Protein AF-A0A533Z249-F1 (afdb_monomer_lite)

pLDDT: mean 91.23, std 8.5, range [39.75, 98.25]

Structure (mmCIF, N/CA/C/O backbone):
data_AF-A0A533Z249-F1
#
_entry.id   AF-A0A533Z249-F1
#
loop_
_atom_site.group_PDB
_atom_site.id
_atom_site.type_symbol
_atom_site.label_atom_id
_atom_site.label_alt_id
_atom_site.label_comp_id
_atom_site.label_asym_id
_atom_site.label_entity_id
_atom_site.label_seq_id
_atom_site.pdbx_PDB_ins_code
_atom_site.Cartn_x
_atom_site.Cartn_y
_atom_site.Cartn_z
_atom_site.occupancy
_atom_site.B_iso_or_equiv
_atom_site.auth_seq_id
_atom_site.auth_comp_id
_atom_site.auth_asym_id
_atom_site.auth_atom_id
_atom_site.pdbx_PDB_model_num
ATOM 1 N N . MET A 1 1 ? 9.538 -25.095 -3.209 1.00 39.75 1 MET A N 1
ATOM 2 C CA . MET A 1 1 ? 8.275 -24.816 -3.934 1.00 39.75 1 MET A CA 1
ATOM 3 C C . MET A 1 1 ? 8.206 -23.330 -4.262 1.00 39.75 1 MET A C 1
ATOM 5 O O . MET A 1 1 ? 8.591 -22.525 -3.423 1.00 39.75 1 MET A O 1
ATOM 9 N N . ALA A 1 2 ? 7.796 -22.950 -5.475 1.00 46.34 2 ALA A N 1
ATOM 10 C CA . ALA A 1 2 ? 7.654 -21.537 -5.830 1.00 46.34 2 ALA A CA 1
ATOM 11 C C . ALA A 1 2 ? 6.498 -20.900 -5.036 1.00 46.34 2 ALA A C 1
ATOM 13 O O . ALA A 1 2 ? 5.460 -21.530 -4.856 1.00 46.34 2 ALA A O 1
ATOM 14 N N . SER A 1 3 ? 6.672 -19.659 -4.567 1.00 63.81 3 SER A N 1
ATOM 15 C CA . SER A 1 3 ? 5.615 -18.918 -3.861 1.00 63.81 3 SER A CA 1
ATOM 16 C C . SER A 1 3 ? 4.347 -18.813 -4.729 1.00 63.81 3 SER A C 1
ATOM 18 O O . SER A 1 3 ? 4.478 -18.632 -5.945 1.00 63.81 3 SER A O 1
ATOM 20 N N . PRO A 1 4 ? 3.130 -18.831 -4.146 1.00 61.31 4 PRO A N 1
ATOM 21 C CA . PRO A 1 4 ? 1.879 -18.618 -4.883 1.00 61.31 4 PRO A CA 1
ATOM 22 C C . PRO A 1 4 ? 1.915 -17.377 -5.788 1.00 61.31 4 PRO A C 1
ATOM 24 O O . PRO A 1 4 ? 1.461 -17.415 -6.928 1.00 61.31 4 PRO A O 1
ATOM 27 N N . ARG A 1 5 ? 2.577 -16.300 -5.341 1.00 67.88 5 ARG A N 1
ATOM 28 C CA . ARG A 1 5 ? 2.798 -15.085 -6.145 1.00 67.88 5 ARG A CA 1
ATOM 29 C C . ARG A 1 5 ? 3.613 -15.346 -7.411 1.00 67.88 5 ARG A C 1
ATOM 31 O O . ARG A 1 5 ? 3.289 -14.826 -8.474 1.00 67.88 5 ARG A O 1
ATOM 38 N N . THR A 1 6 ? 4.671 -16.146 -7.314 1.00 76.69 6 THR A N 1
ATOM 39 C CA . THR A 1 6 ? 5.513 -16.521 -8.459 1.00 76.69 6 THR A CA 1
ATOM 40 C C . THR A 1 6 ? 4.706 -17.307 -9.487 1.00 76.69 6 THR A C 1
ATOM 42 O O . THR A 1 6 ? 4.845 -17.071 -10.687 1.00 76.69 6 THR A O 1
ATOM 45 N N . HIS A 1 7 ? 3.828 -18.196 -9.019 1.00 78.75 7 HIS A N 1
ATOM 46 C CA . HIS A 1 7 ? 2.931 -18.958 -9.879 1.00 78.75 7 HIS A CA 1
ATOM 47 C C . HIS A 1 7 ? 1.940 -18.047 -10.620 1.00 78.75 7 HIS A C 1
ATOM 49 O O . HIS A 1 7 ? 1.832 -18.134 -11.841 1.00 78.75 7 HIS A O 1
ATOM 55 N N . GLU A 1 8 ? 1.309 -17.095 -9.925 1.00 80.56 8 GLU A N 1
ATOM 56 C CA . GLU A 1 8 ? 0.422 -16.106 -10.556 1.00 80.56 8 GLU A CA 1
ATOM 57 C C . GLU A 1 8 ? 1.133 -15.264 -11.624 1.00 80.56 8 GLU A C 1
ATOM 59 O O . GLU A 1 8 ? 0.588 -15.022 -12.702 1.00 80.56 8 GLU A O 1
ATOM 64 N N . HIS A 1 9 ? 2.352 -14.795 -11.341 1.00 85.81 9 HIS A N 1
ATOM 65 C CA . HIS A 1 9 ? 3.122 -13.998 -12.297 1.00 85.81 9 HIS A CA 1
ATOM 66 C C . HIS A 1 9 ? 3.524 -14.812 -13.530 1.00 85.81 9 HIS A C 1
ATOM 68 O O . HIS A 1 9 ? 3.470 -14.296 -14.648 1.00 85.81 9 HIS A O 1
ATOM 74 N N . ARG A 1 10 ? 3.874 -16.090 -13.340 1.00 89.19 10 ARG A N 1
ATOM 75 C CA . ARG A 1 10 ? 4.165 -17.018 -14.435 1.00 89.19 10 ARG A CA 1
ATOM 76 C C . ARG A 1 10 ? 2.933 -17.261 -15.297 1.00 89.19 10 ARG A C 1
ATOM 78 O O . ARG A 1 10 ? 3.017 -17.080 -16.505 1.00 89.19 10 ARG A O 1
ATOM 85 N N . GLN A 1 11 ? 1.790 -17.569 -14.688 1.00 86.62 11 GLN A N 1
ATOM 86 C CA . GLN A 1 11 ? 0.536 -17.731 -15.420 1.00 86.62 11 GLN A CA 1
ATOM 87 C C . GLN A 1 11 ? 0.170 -16.464 -16.195 1.00 86.62 11 GLN A C 1
ATOM 89 O O . GLN A 1 11 ? -0.159 -16.550 -17.372 1.00 86.62 11 GLN A O 1
ATOM 94 N N . ALA A 1 12 ? 0.256 -15.284 -15.579 1.00 86.81 12 ALA A N 1
ATOM 95 C CA . ALA A 1 12 ? -0.060 -14.029 -16.258 1.00 86.81 12 ALA A CA 1
ATOM 96 C C . ALA A 1 12 ? 0.873 -13.739 -17.448 1.00 86.81 12 ALA A C 1
ATOM 98 O O . ALA A 1 12 ? 0.425 -13.156 -18.433 1.00 86.81 12 ALA A O 1
ATOM 99 N N . ALA A 1 13 ? 2.147 -14.145 -17.376 1.00 91.31 13 ALA A N 1
ATOM 100 C CA . ALA A 1 13 ? 3.059 -14.082 -18.516 1.00 91.31 13 ALA A CA 1
ATOM 101 C C . ALA A 1 13 ? 2.603 -15.033 -19.634 1.00 91.31 13 ALA A C 1
ATOM 103 O O . ALA A 1 13 ? 2.394 -14.576 -20.754 1.00 91.31 13 ALA A O 1
ATOM 104 N N . THR A 1 14 ? 2.333 -16.303 -19.314 1.00 91.00 14 THR A N 1
ATOM 105 C CA . THR A 1 14 ? 1.864 -17.303 -20.288 1.00 91.00 14 THR A CA 1
ATOM 106 C C . THR A 1 14 ? 0.571 -16.877 -20.990 1.00 91.00 14 THR A C 1
ATOM 108 O O . THR A 1 14 ? 0.504 -16.924 -22.212 1.00 91.00 14 THR A O 1
ATOM 111 N N . HIS A 1 15 ? -0.430 -16.382 -20.252 1.00 88.81 15 HIS A N 1
ATOM 112 C CA . HIS A 1 15 ? -1.693 -15.895 -20.835 1.00 88.81 15 HIS A CA 1
ATOM 113 C C . HIS A 1 15 ? -1.507 -14.674 -21.745 1.00 88.81 15 HIS A C 1
ATOM 115 O O . HIS A 1 15 ? -2.338 -14.415 -22.610 1.00 88.81 15 HIS A O 1
ATOM 121 N N . ALA A 1 16 ? -0.431 -13.911 -21.547 1.00 90.00 16 ALA A N 1
ATOM 122 C CA . ALA A 1 16 ? -0.075 -12.790 -22.405 1.00 90.00 16 ALA A CA 1
ATOM 123 C C . ALA A 1 16 ? 0.770 -13.213 -23.624 1.00 90.00 16 ALA A C 1
ATOM 125 O O . ALA A 1 16 ? 1.183 -12.333 -24.377 1.00 90.00 16 ALA A O 1
ATOM 126 N N . GLY A 1 17 ? 1.062 -14.511 -23.790 1.00 92.69 17 GLY A N 1
ATOM 127 C CA . GLY A 1 17 ? 1.990 -15.025 -24.801 1.00 92.69 17 GLY A CA 1
ATOM 128 C C . GLY A 1 17 ? 3.458 -14.699 -24.507 1.00 92.69 17 GLY A C 1
ATOM 129 O O . GLY A 1 17 ? 4.274 -14.673 -25.418 1.00 92.69 17 GLY A O 1
ATOM 130 N N . LEU A 1 18 ? 3.796 -14.403 -23.248 1.00 95.75 18 LEU A N 1
ATOM 131 C CA . LEU A 1 18 ? 5.110 -13.910 -22.834 1.00 95.75 18 LEU A CA 1
ATOM 132 C C . LEU A 1 18 ? 5.869 -14.935 -21.992 1.00 95.75 18 LEU A C 1
ATOM 134 O O . LEU A 1 18 ? 5.293 -15.758 -21.276 1.00 95.75 18 LEU A O 1
ATOM 138 N N . ARG A 1 19 ? 7.195 -14.814 -21.997 1.00 94.50 19 ARG A N 1
ATOM 139 C CA . ARG A 1 19 ? 8.095 -15.642 -21.197 1.00 94.50 19 ARG A CA 1
ATOM 140 C C . ARG A 1 19 ? 8.234 -15.093 -19.781 1.00 94.50 19 ARG A C 1
ATOM 142 O O . ARG A 1 19 ? 8.483 -13.903 -19.539 1.00 94.50 19 ARG A O 1
ATOM 149 N N . TYR A 1 20 ? 8.099 -15.988 -18.807 1.00 93.50 20 TYR A N 1
ATOM 150 C CA . TYR A 1 20 ? 8.424 -15.669 -17.425 1.00 93.50 20 TYR A CA 1
ATOM 151 C C . TYR A 1 20 ? 9.950 -15.589 -17.259 1.00 93.50 20 TYR A C 1
ATOM 153 O O . TYR A 1 20 ? 10.642 -16.580 -17.459 1.00 93.50 20 TYR A O 1
ATOM 161 N N . VAL A 1 21 ? 10.468 -14.416 -16.894 1.00 94.25 21 VAL A N 1
ATOM 162 C CA . VAL A 1 21 ? 11.902 -14.108 -16.781 1.00 94.25 21 VAL A CA 1
ATOM 163 C C . VAL A 1 21 ? 12.207 -13.440 -15.441 1.00 94.25 21 VAL A C 1
ATOM 165 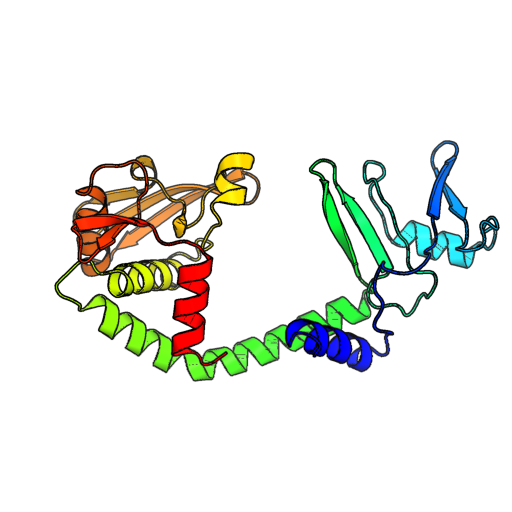O O . VAL A 1 21 ? 11.345 -12.793 -14.850 1.00 94.25 21 VAL A O 1
ATOM 168 N N . THR A 1 22 ? 13.441 -13.560 -14.967 1.00 92.75 22 THR A N 1
ATOM 169 C CA . THR A 1 22 ? 13.951 -12.836 -13.796 1.00 92.75 22 THR A CA 1
ATOM 170 C C . THR A 1 22 ? 15.252 -12.138 -14.166 1.00 92.75 22 THR A C 1
ATOM 172 O O . THR A 1 22 ? 15.885 -12.488 -15.154 1.00 92.75 22 THR A O 1
ATOM 175 N N . ASP A 1 23 ? 15.689 -11.170 -13.369 1.00 90.75 23 ASP A N 1
ATOM 176 C CA . ASP A 1 23 ? 16.985 -10.513 -13.555 1.00 90.75 23 ASP A CA 1
ATOM 177 C C . ASP A 1 23 ? 18.156 -11.282 -12.920 1.00 90.75 23 ASP A C 1
ATOM 179 O O . ASP A 1 23 ? 19.212 -10.715 -12.662 1.00 90.75 23 ASP A O 1
ATOM 183 N N . GLY A 1 24 ? 17.973 -12.585 -12.671 1.00 90.88 24 GLY A N 1
ATOM 184 C CA . GLY A 1 24 ? 19.001 -13.470 -12.114 1.00 90.88 24 GLY A CA 1
ATOM 185 C C . GLY A 1 24 ? 20.011 -13.993 -13.140 1.00 90.88 24 GLY A C 1
ATOM 186 O O . GLY A 1 24 ? 20.949 -14.684 -12.762 1.00 90.88 24 GLY A O 1
ATOM 187 N N . PHE A 1 25 ? 19.827 -13.688 -14.426 1.00 90.50 25 PHE A N 1
ATOM 188 C CA . PHE A 1 25 ? 20.742 -14.065 -15.504 1.00 90.50 25 PHE A CA 1
ATOM 189 C C . PHE A 1 25 ? 21.293 -12.833 -16.227 1.00 90.50 25 PHE A C 1
ATOM 191 O O . PHE A 1 25 ? 20.752 -11.730 -16.118 1.00 90.50 25 PHE A O 1
ATOM 198 N N . ALA A 1 26 ? 22.370 -13.017 -16.992 1.00 94.38 26 ALA A N 1
ATOM 199 C CA . ALA A 1 26 ? 23.035 -11.929 -17.700 1.00 94.38 26 ALA A CA 1
ATOM 200 C C . ALA A 1 26 ? 22.086 -11.224 -18.692 1.00 94.38 26 ALA A C 1
ATOM 202 O O . ALA A 1 26 ? 21.555 -11.835 -19.618 1.00 94.38 26 ALA A O 1
ATOM 203 N N . GLY A 1 27 ? 21.875 -9.922 -18.485 1.00 95.50 27 GLY A N 1
ATOM 204 C CA . GLY A 1 27 ? 21.013 -9.083 -19.318 1.00 95.50 27 GLY A CA 1
ATOM 205 C C . GLY A 1 27 ? 21.780 -8.150 -20.250 1.00 95.50 27 GLY A C 1
ATOM 206 O O . GLY A 1 27 ? 23.009 -8.063 -20.224 1.00 95.50 27 GLY A O 1
ATOM 207 N N . ILE A 1 28 ? 21.028 -7.402 -21.053 1.00 97.88 28 ILE A N 1
ATOM 208 C CA . ILE A 1 28 ? 21.550 -6.272 -21.818 1.00 97.88 28 ILE A CA 1
ATOM 209 C C . ILE A 1 28 ? 21.909 -5.146 -20.844 1.00 97.88 28 ILE A C 1
ATOM 211 O O . ILE A 1 28 ? 21.103 -4.742 -20.002 1.00 97.88 28 ILE A O 1
ATOM 215 N N . ARG A 1 29 ? 23.118 -4.603 -20.999 1.00 96.25 29 ARG A N 1
ATOM 216 C CA . ARG A 1 29 ? 23.619 -3.450 -20.240 1.00 96.25 29 ARG A CA 1
ATOM 217 C C . ARG A 1 29 ? 23.565 -2.191 -21.094 1.00 96.25 29 ARG A C 1
ATOM 219 O O . ARG A 1 29 ? 23.660 -2.259 -22.319 1.00 96.25 29 ARG A O 1
ATOM 226 N N . ARG A 1 30 ? 23.459 -1.025 -20.454 1.00 95.62 30 ARG A N 1
ATOM 227 C CA . ARG A 1 30 ? 23.533 0.285 -21.123 1.00 95.62 30 ARG A CA 1
ATOM 228 C C . ARG A 1 30 ? 24.703 1.108 -20.592 1.00 95.62 30 ARG A C 1
ATOM 230 O O . ARG A 1 30 ? 25.013 1.040 -19.408 1.00 95.62 30 ARG A O 1
ATOM 237 N N . ARG A 1 31 ? 25.304 1.932 -21.449 1.00 94.69 31 ARG A N 1
ATOM 238 C CA . ARG A 1 31 ? 26.325 2.927 -21.085 1.00 94.69 31 ARG A CA 1
ATOM 239 C C . ARG A 1 31 ? 25.991 4.269 -21.728 1.00 94.69 31 ARG A C 1
ATOM 241 O O . ARG A 1 31 ? 25.517 4.300 -22.866 1.00 94.69 31 ARG A O 1
ATOM 248 N N . ARG A 1 32 ? 26.220 5.370 -21.006 1.00 92.69 32 ARG A N 1
ATOM 249 C CA . ARG A 1 32 ? 26.070 6.724 -21.560 1.00 92.69 32 ARG A CA 1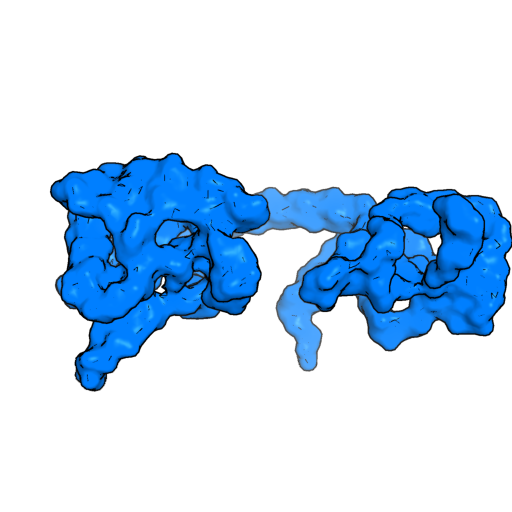
ATOM 250 C C . ARG A 1 32 ? 27.026 6.921 -22.739 1.00 92.69 32 ARG A C 1
ATOM 252 O O . ARG A 1 32 ? 28.161 6.450 -22.706 1.00 92.69 32 ARG A O 1
ATOM 259 N N . SER A 1 33 ? 26.554 7.604 -23.778 1.00 91.75 33 SER A N 1
ATOM 260 C CA . SER A 1 33 ? 27.368 8.029 -24.918 1.00 91.75 33 SER A CA 1
ATOM 261 C C . SER A 1 33 ? 26.755 9.298 -25.507 1.00 91.75 33 SER A C 1
ATOM 263 O O . SER A 1 33 ? 25.657 9.251 -26.066 1.00 91.75 33 SER A O 1
ATOM 265 N N . GLY A 1 34 ? 27.431 10.434 -25.311 1.00 89.50 34 GLY A N 1
ATOM 266 C CA . GLY A 1 34 ? 26.880 11.754 -25.623 1.00 89.50 34 GLY A CA 1
ATOM 267 C C . GLY A 1 34 ? 25.525 11.975 -24.942 1.00 89.50 34 GLY A C 1
ATOM 268 O O . GLY A 1 34 ? 25.347 11.680 -23.759 1.00 89.50 34 GLY A O 1
ATOM 269 N N . THR A 1 35 ? 24.539 12.427 -25.714 1.00 84.25 35 THR A N 1
ATOM 270 C CA . THR A 1 35 ? 23.162 12.651 -25.244 1.00 84.25 35 THR A CA 1
ATOM 271 C C . THR A 1 35 ? 22.353 11.359 -25.065 1.00 84.25 35 THR A C 1
ATOM 273 O O . THR A 1 35 ? 21.318 11.370 -24.395 1.00 84.25 35 THR A O 1
ATOM 276 N N . GLY A 1 36 ? 22.827 10.227 -25.598 1.00 90.62 36 GLY A N 1
ATOM 277 C CA . GLY A 1 36 ? 22.086 8.968 -25.666 1.00 90.62 36 GLY A CA 1
ATOM 278 C C . GLY A 1 36 ? 22.707 7.802 -24.892 1.00 90.62 36 GLY A C 1
ATOM 279 O O . GLY A 1 36 ? 23.485 7.965 -23.944 1.00 90.62 36 GLY A O 1
ATOM 280 N N . TRP A 1 37 ? 22.324 6.596 -25.321 1.00 94.88 37 TRP A N 1
ATOM 281 C CA . TRP A 1 37 ? 22.762 5.321 -24.758 1.00 94.88 37 TRP A CA 1
ATOM 282 C C . TRP A 1 37 ? 23.325 4.403 -25.842 1.00 94.88 37 TRP A C 1
ATOM 284 O O . TRP A 1 37 ? 22.800 4.312 -26.957 1.00 94.88 37 TRP A O 1
ATOM 294 N N . ILE A 1 38 ? 24.379 3.679 -25.480 1.00 96.44 38 ILE A N 1
ATOM 295 C CA . ILE A 1 38 ? 24.833 2.488 -26.196 1.00 96.44 38 ILE A CA 1
ATOM 296 C C . ILE A 1 38 ? 24.528 1.255 -25.355 1.00 96.44 38 ILE A C 1
ATOM 298 O O . ILE A 1 38 ? 24.530 1.317 -24.123 1.00 96.44 38 ILE A O 1
ATOM 302 N N . TYR A 1 39 ? 24.266 0.142 -26.030 1.00 97.75 39 TYR A N 1
ATOM 303 C CA . TYR A 1 39 ? 23.822 -1.094 -25.403 1.00 97.75 39 TYR A CA 1
ATOM 304 C C . TYR A 1 39 ? 24.789 -2.232 -25.703 1.00 97.75 39 TYR A C 1
ATOM 306 O O . TYR A 1 39 ? 25.370 -2.295 -26.789 1.00 97.75 39 TYR A O 1
ATOM 314 N N . PHE A 1 40 ? 24.940 -3.125 -24.733 1.00 97.81 40 PHE A N 1
ATOM 315 C CA . PHE A 1 40 ? 25.810 -4.289 -24.805 1.00 97.81 40 PHE A CA 1
ATOM 316 C C . PHE A 1 40 ? 25.004 -5.540 -24.485 1.00 97.81 40 PHE A C 1
ATOM 318 O O . PHE A 1 40 ? 24.290 -5.573 -23.481 1.00 97.81 40 PHE A O 1
ATOM 325 N N . ALA A 1 41 ? 25.120 -6.548 -25.340 1.00 96.75 41 ALA A N 1
ATOM 326 C CA . ALA A 1 41 ? 24.529 -7.860 -25.138 1.00 96.75 41 ALA A CA 1
ATOM 327 C C . ALA A 1 41 ? 25.165 -8.573 -23.923 1.00 96.75 41 ALA A C 1
ATOM 329 O O . ALA A 1 41 ? 26.225 -8.149 -23.446 1.00 96.75 41 ALA A O 1
ATOM 330 N N . PRO A 1 42 ? 24.551 -9.661 -23.417 1.00 95.44 42 PRO A N 1
ATOM 331 C CA . PRO A 1 42 ? 25.092 -10.423 -22.288 1.00 95.44 42 PRO A CA 1
ATOM 332 C C . PRO A 1 42 ? 26.546 -10.878 -22.482 1.00 95.44 42 PRO A C 1
ATOM 334 O O . PRO A 1 42 ? 27.332 -10.838 -21.541 1.00 95.44 42 PRO A O 1
ATOM 337 N N . ASN A 1 43 ? 26.929 -11.211 -23.719 1.00 95.06 43 ASN A N 1
ATOM 338 C CA . ASN A 1 43 ? 28.293 -11.592 -24.104 1.00 95.06 43 ASN A CA 1
ATOM 339 C C . ASN A 1 43 ? 29.274 -10.404 -24.239 1.00 95.06 43 ASN A C 1
ATOM 341 O O . ASN A 1 43 ? 30.418 -10.596 -24.630 1.00 95.06 43 ASN A O 1
ATOM 345 N N . GLY A 1 44 ? 28.838 -9.170 -23.966 1.00 94.94 44 GLY A N 1
ATOM 346 C CA . GLY A 1 44 ? 29.657 -7.962 -24.084 1.00 94.94 44 GLY A CA 1
ATOM 347 C C . GLY A 1 44 ? 29.697 -7.337 -25.482 1.00 94.94 44 GLY A C 1
ATOM 348 O O . GLY A 1 44 ? 30.233 -6.239 -25.630 1.00 94.94 44 GLY A O 1
ATOM 349 N N . ALA A 1 45 ? 29.092 -7.959 -26.499 1.00 96.75 45 ALA A N 1
ATOM 350 C CA . ALA A 1 45 ? 29.055 -7.399 -27.846 1.00 96.75 45 ALA A CA 1
ATOM 351 C C . ALA A 1 45 ? 28.187 -6.131 -27.902 1.00 96.75 45 ALA A C 1
ATOM 353 O O . ALA A 1 45 ? 27.091 -6.070 -27.337 1.00 96.75 45 ALA A O 1
ATOM 354 N N . ARG A 1 46 ? 28.659 -5.101 -28.613 1.00 97.44 46 ARG A N 1
ATOM 355 C CA . ARG A 1 46 ? 27.894 -3.862 -28.810 1.00 97.44 46 ARG A CA 1
ATOM 356 C C . ARG A 1 46 ? 26.701 -4.120 -29.731 1.00 97.44 46 ARG A C 1
ATOM 358 O O . ARG A 1 46 ? 26.877 -4.520 -30.877 1.00 97.44 46 ARG A O 1
ATOM 365 N N . ILE A 1 47 ? 25.503 -3.780 -29.265 1.00 96.88 47 ILE A N 1
ATOM 366 C CA . ILE A 1 47 ? 24.272 -3.863 -30.056 1.00 96.88 47 ILE A CA 1
ATOM 367 C C . ILE A 1 47 ? 24.213 -2.649 -30.991 1.00 96.88 47 ILE A C 1
ATOM 369 O O . ILE A 1 47 ? 24.055 -1.509 -30.540 1.00 96.88 47 ILE A O 1
ATOM 373 N N . LYS A 1 48 ? 24.381 -2.893 -32.294 1.00 95.44 48 LYS A N 1
ATOM 374 C CA . LYS A 1 48 ? 24.318 -1.867 -33.351 1.00 95.44 48 LYS A CA 1
ATOM 375 C C . LYS A 1 48 ? 22.987 -1.861 -34.104 1.00 95.44 48 LYS A C 1
ATOM 377 O O . LYS A 1 48 ? 22.625 -0.809 -34.624 1.00 95.44 48 LYS A O 1
ATOM 382 N N . ASP A 1 49 ? 22.289 -2.995 -34.105 1.00 95.88 49 ASP A N 1
ATOM 383 C CA . ASP A 1 49 ? 20.996 -3.178 -34.761 1.00 95.88 49 ASP A CA 1
ATOM 384 C C . ASP A 1 49 ? 19.994 -2.072 -34.383 1.00 95.88 49 ASP A C 1
ATOM 386 O O . ASP A 1 49 ? 19.816 -1.745 -33.202 1.00 95.88 49 ASP A O 1
ATOM 390 N N . GLN A 1 50 ? 19.380 -1.462 -35.395 1.00 95.44 50 GLN A N 1
ATOM 391 C CA . GLN A 1 50 ? 18.559 -0.267 -35.214 1.00 95.44 50 GLN A CA 1
ATOM 392 C C . GLN A 1 50 ? 17.235 -0.589 -34.519 1.00 95.44 50 GLN A C 1
ATOM 394 O O . GLN A 1 50 ? 16.840 0.144 -33.605 1.00 95.44 50 GLN A O 1
ATOM 399 N N . ASP A 1 51 ? 16.595 -1.703 -34.871 1.00 95.00 51 ASP A N 1
ATOM 400 C CA . ASP A 1 51 ? 15.300 -2.093 -34.312 1.00 95.00 51 ASP A CA 1
ATOM 401 C C . ASP A 1 51 ? 15.416 -2.488 -32.842 1.00 95.00 51 ASP A C 1
ATOM 403 O O . ASP A 1 51 ? 14.653 -2.011 -31.990 1.00 95.00 51 ASP A O 1
ATOM 407 N N . THR A 1 52 ? 16.453 -3.254 -32.501 1.00 94.81 52 THR A N 1
ATOM 408 C CA . THR A 1 52 ? 16.773 -3.580 -31.112 1.00 94.81 52 THR A CA 1
ATOM 409 C C . THR A 1 52 ? 17.019 -2.305 -30.311 1.00 94.81 52 THR A C 1
ATOM 411 O O . THR A 1 52 ? 16.449 -2.132 -29.232 1.00 94.81 52 THR A O 1
ATOM 414 N N . ARG A 1 53 ? 17.804 -1.351 -30.828 1.00 95.75 53 ARG A N 1
ATOM 415 C CA . ARG A 1 53 ? 18.046 -0.074 -30.133 1.00 95.75 53 ARG A CA 1
ATOM 416 C C . ARG A 1 53 ? 16.770 0.751 -29.969 1.00 95.75 53 ARG A C 1
ATOM 418 O O . ARG A 1 53 ? 16.560 1.320 -28.897 1.00 95.75 53 ARG A O 1
ATOM 425 N N . LYS A 1 54 ? 15.899 0.792 -30.980 1.00 95.38 54 LYS A N 1
ATOM 426 C CA . LYS A 1 54 ? 14.598 1.476 -30.916 1.00 95.38 54 LYS A CA 1
ATOM 427 C C . LYS A 1 54 ? 13.719 0.888 -29.810 1.00 95.38 54 LYS A C 1
ATOM 429 O O . LYS A 1 54 ? 13.181 1.646 -29.000 1.00 95.38 54 LYS A O 1
ATOM 434 N N . ARG A 1 55 ? 13.647 -0.445 -29.701 1.00 95.31 55 ARG A N 1
ATOM 435 C CA . ARG A 1 55 ? 12.954 -1.142 -28.603 1.00 95.31 55 ARG A CA 1
ATOM 436 C C . ARG A 1 55 ? 13.528 -0.763 -27.237 1.00 95.31 55 ARG A C 1
ATOM 438 O O . ARG A 1 55 ? 12.772 -0.377 -26.347 1.00 95.31 55 ARG A O 1
ATOM 445 N N . LEU A 1 56 ? 14.850 -0.840 -27.074 1.00 96.44 56 LEU A N 1
ATOM 446 C CA . LEU A 1 56 ? 15.527 -0.552 -25.802 1.00 96.44 56 LEU A CA 1
ATOM 447 C C . LEU A 1 56 ? 15.327 0.906 -25.358 1.00 96.44 56 LEU A C 1
ATOM 449 O O . LEU A 1 56 ? 15.094 1.164 -24.177 1.00 96.44 56 LEU A O 1
ATOM 453 N N . ASN A 1 57 ? 15.351 1.854 -26.299 1.00 94.94 57 ASN A N 1
ATOM 454 C CA . ASN A 1 57 ? 15.060 3.263 -26.031 1.00 94.94 57 ASN A CA 1
ATOM 455 C C . ASN A 1 57 ? 13.594 3.480 -25.611 1.00 94.94 57 ASN A C 1
ATOM 457 O O . ASN A 1 57 ? 13.328 4.243 -24.681 1.00 94.94 57 ASN A O 1
ATOM 461 N N . LYS A 1 58 ? 12.642 2.765 -26.232 1.00 95.44 58 LYS A N 1
ATOM 462 C CA . LYS A 1 58 ? 11.202 2.845 -25.917 1.00 95.44 58 LYS A CA 1
ATOM 463 C C . LYS A 1 58 ? 10.868 2.421 -24.480 1.00 95.44 58 LYS A C 1
ATOM 465 O O . LYS A 1 58 ? 9.829 2.814 -23.957 1.00 95.44 58 LYS A O 1
ATOM 470 N N . LEU A 1 59 ? 11.753 1.680 -23.805 1.00 95.06 59 LEU A N 1
ATOM 471 C CA . LEU A 1 59 ? 11.589 1.335 -22.386 1.00 95.06 59 LEU A CA 1
ATOM 472 C C . LEU A 1 59 ? 11.639 2.555 -21.451 1.00 95.06 59 LEU A C 1
ATOM 474 O O . LEU A 1 59 ? 11.222 2.441 -20.292 1.00 95.06 59 LEU A O 1
ATOM 478 N N . ALA A 1 60 ? 12.158 3.697 -21.929 1.00 94.25 60 ALA A N 1
ATOM 479 C CA . ALA A 1 60 ? 12.220 4.962 -21.198 1.00 94.25 60 ALA A CA 1
ATOM 480 C C . ALA A 1 60 ? 12.724 4.769 -19.754 1.00 94.25 60 ALA A C 1
ATOM 482 O O . ALA A 1 60 ? 12.074 5.147 -18.771 1.00 94.25 60 ALA A O 1
ATOM 483 N N . ILE A 1 61 ? 13.861 4.078 -19.619 1.00 94.88 61 ILE A N 1
ATOM 484 C CA . ILE A 1 61 ? 14.513 3.837 -18.328 1.00 94.88 61 ILE A CA 1
ATOM 485 C C . ILE A 1 61 ? 15.187 5.152 -17.905 1.00 94.88 61 ILE A C 1
ATOM 487 O O . ILE A 1 61 ? 16.105 5.594 -18.606 1.00 94.88 61 ILE A O 1
ATOM 491 N N . PRO A 1 62 ? 14.780 5.784 -16.787 1.00 94.50 62 PRO A N 1
ATOM 492 C CA . PRO A 1 62 ? 15.321 7.068 -16.362 1.00 94.50 62 PRO A CA 1
ATOM 493 C C . PRO A 1 62 ? 16.848 7.060 -16.260 1.00 94.50 62 PRO A C 1
ATOM 495 O O . PRO A 1 62 ? 17.433 6.059 -15.840 1.00 94.50 62 PRO A O 1
ATOM 498 N N . PRO A 1 63 ? 17.521 8.155 -16.642 1.00 92.19 63 PRO A N 1
ATOM 499 C CA . PRO A 1 63 ? 18.975 8.185 -16.734 1.00 92.19 63 PRO A CA 1
ATOM 500 C C . PRO A 1 63 ? 19.687 8.092 -15.382 1.00 92.19 63 PRO A C 1
ATOM 502 O O . PRO A 1 63 ? 20.798 7.581 -15.340 1.00 92.19 63 PRO A O 1
ATOM 505 N N . ALA A 1 64 ? 19.041 8.536 -14.301 1.00 92.19 64 ALA A N 1
ATOM 506 C CA . ALA A 1 64 ? 19.580 8.483 -12.942 1.00 92.19 64 ALA A CA 1
ATOM 507 C C . ALA A 1 64 ? 19.485 7.090 -12.288 1.00 92.19 64 ALA A C 1
ATOM 509 O O . ALA A 1 64 ? 19.963 6.908 -11.175 1.00 92.19 64 ALA A O 1
ATOM 510 N N . TRP A 1 65 ? 18.831 6.117 -12.934 1.00 95.44 65 TRP A N 1
ATOM 511 C CA . TRP A 1 65 ? 18.705 4.770 -12.378 1.00 95.44 65 TRP A CA 1
ATOM 512 C C . TRP A 1 65 ? 19.988 3.957 -12.566 1.00 95.44 65 TRP A C 1
ATOM 514 O O . TRP A 1 65 ? 20.552 3.928 -13.669 1.00 95.44 65 TRP A O 1
ATOM 524 N N . THR A 1 66 ? 20.389 3.266 -11.501 1.00 95.06 66 THR A N 1
ATOM 525 C CA . THR A 1 66 ? 21.578 2.407 -11.403 1.00 95.06 66 THR A CA 1
ATOM 526 C C . THR A 1 66 ? 21.195 0.924 -11.472 1.00 95.06 66 THR A C 1
ATOM 528 O O . THR A 1 66 ? 20.013 0.600 -11.594 1.00 95.06 66 THR A O 1
ATOM 531 N N . ASP A 1 67 ? 22.181 0.018 -11.472 1.00 94.50 67 ASP A N 1
ATOM 532 C CA . ASP A 1 67 ? 21.989 -1.445 -11.528 1.00 94.50 67 ASP A CA 1
ATOM 533 C C . ASP A 1 67 ? 20.995 -1.897 -12.608 1.00 94.50 67 ASP A C 1
ATOM 535 O O . ASP A 1 67 ? 20.098 -2.708 -12.377 1.00 94.50 67 ASP A O 1
ATOM 539 N N . VAL A 1 68 ? 21.114 -1.304 -13.798 1.00 96.88 68 VAL A N 1
ATOM 540 C CA . VAL A 1 68 ? 20.153 -1.508 -14.881 1.00 96.88 68 VAL A CA 1
ATOM 541 C C . VAL A 1 68 ? 20.398 -2.850 -15.558 1.00 96.88 68 VAL A C 1
ATOM 543 O O . VAL A 1 68 ? 21.415 -3.046 -16.225 1.00 96.88 68 VAL 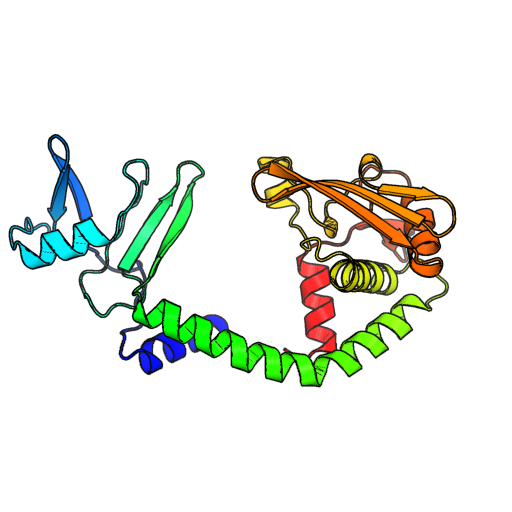A O 1
ATOM 546 N N . TRP A 1 69 ? 19.405 -3.724 -15.461 1.00 97.88 69 TRP A N 1
ATOM 547 C CA . TRP A 1 69 ? 19.289 -4.954 -16.229 1.00 97.88 69 TRP A CA 1
ATOM 548 C C . TRP A 1 69 ? 18.174 -4.795 -17.261 1.00 97.88 69 TRP A C 1
ATOM 550 O O . TRP A 1 69 ? 17.072 -4.357 -16.933 1.00 97.88 69 TRP A O 1
ATOM 560 N N . ILE A 1 70 ? 18.443 -5.138 -18.520 1.00 98.25 70 ILE A N 1
ATOM 561 C CA . ILE A 1 70 ? 17.441 -5.114 -19.590 1.00 98.25 70 ILE A CA 1
ATOM 562 C C . ILE A 1 70 ? 17.311 -6.520 -20.171 1.00 98.25 70 ILE A C 1
ATOM 564 O O . ILE A 1 70 ? 18.315 -7.172 -20.457 1.00 98.25 70 ILE A O 1
ATOM 568 N N . CYS A 1 71 ? 16.081 -6.995 -20.357 1.00 97.62 71 CYS A N 1
ATOM 569 C CA . CYS A 1 71 ? 15.832 -8.337 -20.862 1.00 97.62 71 CYS A CA 1
ATOM 570 C C . CYS A 1 71 ? 16.326 -8.468 -22.319 1.00 97.62 71 CYS A C 1
ATOM 572 O O . CYS A 1 71 ? 15.939 -7.651 -23.173 1.00 97.62 71 CYS A O 1
ATOM 574 N N . PRO A 1 72 ? 17.171 -9.476 -22.625 1.00 95.69 72 PRO A N 1
ATOM 575 C CA . PRO A 1 72 ? 17.579 -9.771 -23.997 1.00 95.69 72 PRO A CA 1
ATOM 576 C C . PRO A 1 72 ? 16.394 -10.156 -24.883 1.00 95.69 72 PRO A C 1
ATOM 578 O O . PRO A 1 72 ? 16.336 -9.755 -26.042 1.00 95.69 72 PRO A O 1
ATOM 581 N N . ASP A 1 73 ? 15.439 -10.876 -24.301 1.00 94.75 73 ASP A N 1
ATOM 582 C CA . ASP A 1 73 ? 14.253 -11.382 -24.971 1.00 94.75 73 ASP A CA 1
ATOM 583 C C . ASP A 1 73 ? 13.150 -10.303 -25.039 1.00 94.75 73 ASP A C 1
ATOM 585 O O . ASP A 1 73 ? 12.698 -9.822 -23.990 1.00 94.75 73 ASP A O 1
ATOM 589 N N . PRO A 1 74 ? 12.702 -9.885 -26.239 1.00 95.00 74 PRO A N 1
ATOM 590 C CA . PRO A 1 74 ? 11.593 -8.943 -26.371 1.00 95.00 74 PRO A CA 1
ATOM 591 C C . PRO A 1 74 ? 10.284 -9.476 -25.769 1.00 95.00 74 PRO A C 1
ATOM 593 O O . PRO A 1 74 ? 9.504 -8.665 -25.273 1.00 95.00 74 PRO A O 1
ATOM 596 N N . ASP A 1 75 ? 10.099 -10.796 -25.693 1.00 96.12 75 ASP A N 1
ATOM 597 C CA . ASP A 1 75 ? 8.889 -11.439 -25.169 1.00 96.12 75 ASP A CA 1
ATOM 598 C C . ASP A 1 75 ? 8.984 -11.754 -23.666 1.00 96.12 75 ASP A C 1
ATOM 600 O O . ASP A 1 75 ? 8.099 -12.383 -23.080 1.00 96.12 75 ASP A O 1
ATOM 604 N N . GLY A 1 76 ? 10.039 -11.293 -22.987 1.00 96.00 76 GLY A N 1
ATOM 605 C CA . GLY A 1 76 ? 10.142 -11.356 -21.531 1.00 96.00 76 GLY A CA 1
ATOM 606 C C . GLY A 1 76 ? 9.110 -10.453 -20.844 1.00 96.00 76 GLY A C 1
ATOM 607 O O . GLY A 1 76 ? 9.039 -9.248 -21.098 1.00 96.00 76 GLY A O 1
ATOM 608 N N . HIS A 1 77 ? 8.322 -10.994 -19.909 1.00 95.94 77 HIS A N 1
ATOM 609 C CA . HIS A 1 77 ? 7.287 -10.201 -19.225 1.00 95.94 77 HIS A CA 1
ATOM 610 C C . HIS A 1 77 ? 7.849 -9.013 -18.417 1.00 95.94 77 HIS A C 1
ATOM 612 O O . HIS A 1 77 ? 7.190 -7.973 -18.309 1.00 95.94 77 HIS A O 1
ATOM 618 N N . ILE A 1 78 ? 9.072 -9.139 -17.887 1.00 96.75 78 ILE A N 1
ATOM 619 C CA . ILE A 1 78 ? 9.880 -8.026 -17.376 1.00 96.75 78 ILE A CA 1
ATOM 620 C C . ILE A 1 78 ? 10.842 -7.624 -18.488 1.00 96.75 78 ILE A C 1
ATOM 622 O O . ILE A 1 78 ? 11.647 -8.429 -18.937 1.00 96.75 78 ILE A O 1
ATOM 626 N N . GLN A 1 79 ? 10.776 -6.363 -18.894 1.00 97.88 79 GLN A N 1
ATOM 627 C CA . GLN A 1 79 ? 11.648 -5.799 -19.918 1.00 97.88 79 GLN A CA 1
ATOM 628 C C . GLN A 1 79 ? 12.895 -5.150 -19.322 1.00 97.88 79 GLN A C 1
ATOM 630 O O . GLN A 1 79 ? 13.940 -5.164 -19.960 1.00 97.88 79 GLN A O 1
ATOM 635 N N . ALA A 1 80 ? 12.814 -4.589 -18.114 1.00 97.62 80 ALA A N 1
ATOM 636 C CA . ALA A 1 80 ? 13.994 -4.112 -17.399 1.00 97.62 80 ALA A CA 1
ATOM 637 C C . ALA A 1 80 ? 13.773 -4.068 -15.886 1.00 97.62 80 ALA A C 1
ATOM 639 O O . ALA A 1 80 ? 12.650 -3.844 -15.421 1.00 97.62 80 ALA A O 1
ATOM 640 N N . THR A 1 81 ? 14.861 -4.201 -15.137 1.00 97.75 81 THR A N 1
ATOM 641 C CA . THR A 1 81 ? 14.945 -3.868 -13.716 1.00 97.75 81 THR A CA 1
ATOM 642 C C . THR A 1 81 ? 16.065 -2.856 -13.499 1.00 97.75 81 THR A C 1
ATOM 644 O O . THR A 1 81 ? 16.975 -2.725 -14.316 1.00 97.75 81 THR A O 1
ATOM 647 N N . ALA A 1 82 ? 15.953 -2.060 -12.443 1.00 97.06 82 ALA A N 1
ATOM 648 C CA . ALA A 1 82 ? 16.964 -1.076 -12.069 1.00 97.06 82 ALA A CA 1
ATOM 649 C C . ALA A 1 82 ? 16.792 -0.675 -10.605 1.00 97.06 82 ALA A C 1
ATOM 651 O O . ALA A 1 82 ? 15.798 -1.046 -9.979 1.00 97.06 82 ALA A O 1
ATOM 652 N N . ARG A 1 83 ? 17.694 0.148 -10.079 1.00 96.06 83 ARG A N 1
ATOM 653 C CA . ARG A 1 83 ? 17.516 0.855 -8.809 1.00 96.06 83 ARG A CA 1
ATOM 654 C C . ARG A 1 83 ? 17.279 2.338 -9.044 1.00 96.06 83 ARG A C 1
ATOM 656 O O . ARG A 1 83 ? 17.945 2.957 -9.871 1.00 96.06 83 ARG A O 1
ATOM 663 N N . ASP A 1 84 ? 16.305 2.904 -8.339 1.00 93.81 84 ASP A N 1
ATOM 664 C CA . ASP A 1 84 ? 16.110 4.354 -8.322 1.00 93.81 84 ASP A CA 1
ATOM 665 C C . ASP A 1 84 ? 17.091 5.063 -7.372 1.00 93.81 84 ASP A C 1
ATOM 667 O O . ASP A 1 84 ? 17.900 4.424 -6.703 1.00 93.81 84 ASP A O 1
ATOM 671 N N . ALA A 1 85 ? 17.008 6.396 -7.299 1.00 88.62 85 ALA A N 1
ATOM 672 C CA . ALA A 1 85 ? 17.863 7.218 -6.437 1.00 88.62 85 ALA A CA 1
ATOM 673 C C . ALA A 1 85 ? 17.728 6.895 -4.934 1.00 88.62 85 ALA A C 1
ATOM 675 O O . ALA A 1 85 ? 18.596 7.260 -4.151 1.00 88.62 85 ALA A O 1
ATOM 676 N N . SER A 1 86 ? 16.660 6.203 -4.528 1.00 84.06 86 SER A N 1
ATOM 677 C CA . SER A 1 86 ? 16.446 5.726 -3.158 1.00 84.06 86 SER A CA 1
ATOM 678 C C . SER A 1 86 ? 16.852 4.254 -2.985 1.00 84.06 86 SER A C 1
ATOM 680 O O . SER A 1 86 ? 16.473 3.627 -2.000 1.00 84.06 86 SER A O 1
ATOM 682 N N . GLY A 1 87 ? 17.558 3.663 -3.957 1.00 87.44 87 GLY A N 1
ATOM 683 C CA . GLY A 1 87 ? 18.010 2.268 -3.939 1.00 87.44 87 GLY A CA 1
ATOM 684 C C . GLY A 1 87 ? 16.910 1.229 -4.192 1.00 87.44 87 GLY A C 1
ATOM 685 O O . GLY A 1 87 ? 17.186 0.022 -4.187 1.00 87.44 87 GLY A O 1
ATOM 686 N N . ARG A 1 88 ? 15.663 1.656 -4.441 1.00 88.75 88 ARG A N 1
ATOM 687 C CA . ARG A 1 88 ? 14.517 0.749 -4.591 1.00 88.75 88 ARG A CA 1
ATOM 688 C C . ARG A 1 88 ? 14.548 0.084 -5.954 1.00 88.75 88 ARG A C 1
ATOM 690 O O . ARG A 1 88 ? 14.745 0.749 -6.971 1.00 88.75 88 ARG A O 1
ATOM 697 N N . LYS A 1 89 ? 14.269 -1.219 -5.979 1.00 94.44 89 LYS A N 1
ATOM 698 C CA . LYS A 1 89 ? 14.176 -1.985 -7.222 1.00 94.44 89 LYS A CA 1
ATOM 699 C C . LYS A 1 89 ? 12.933 -1.573 -8.016 1.00 94.44 89 LYS A C 1
ATOM 701 O O . LYS A 1 89 ? 11.804 -1.724 -7.553 1.00 94.44 89 LYS A O 1
ATOM 706 N N . GLN A 1 90 ? 13.157 -1.063 -9.217 1.00 96.56 90 GLN A N 1
ATOM 707 C CA . GLN A 1 90 ? 12.148 -0.625 -10.169 1.00 96.56 90 GLN A CA 1
ATOM 708 C C . GLN A 1 90 ? 12.023 -1.618 -11.321 1.00 96.56 90 GLN A C 1
ATOM 710 O O . GLN A 1 90 ? 12.990 -2.280 -11.688 1.00 96.56 90 GLN A O 1
ATOM 715 N N . TYR A 1 91 ? 10.829 -1.687 -11.914 1.00 95.75 91 TYR A N 1
ATOM 716 C CA . TYR A 1 91 ? 10.505 -2.620 -12.993 1.00 95.75 91 TYR A CA 1
ATOM 717 C C . TYR A 1 91 ? 9.903 -1.889 -14.199 1.00 95.75 91 TYR A C 1
ATOM 719 O O . TYR A 1 91 ? 9.016 -1.036 -14.069 1.00 95.75 91 TYR A O 1
ATOM 727 N N . ARG A 1 92 ? 10.329 -2.284 -15.397 1.00 96.25 92 ARG A N 1
ATOM 728 C CA . ARG A 1 92 ? 9.618 -2.056 -16.659 1.00 96.25 92 ARG A CA 1
ATOM 729 C C . ARG A 1 92 ? 9.060 -3.393 -17.123 1.00 96.25 92 ARG A C 1
ATOM 731 O O . ARG A 1 92 ? 9.799 -4.362 -17.241 1.00 96.25 92 ARG A O 1
ATOM 738 N N . TYR A 1 93 ? 7.757 -3.439 -17.369 1.00 95.56 93 TYR A N 1
ATOM 739 C CA . TYR A 1 93 ? 7.052 -4.642 -17.808 1.00 95.56 93 TYR A CA 1
ATOM 740 C C . TYR A 1 93 ? 6.676 -4.530 -19.280 1.00 95.56 93 TYR A C 1
ATOM 742 O O . TYR A 1 93 ? 6.455 -3.421 -19.771 1.00 95.56 93 TYR A O 1
ATOM 750 N N . HIS A 1 94 ? 6.534 -5.672 -19.945 1.00 96.06 94 HIS A N 1
ATOM 751 C CA . HIS A 1 94 ? 5.952 -5.731 -21.278 1.00 96.06 94 HIS A CA 1
ATOM 752 C C . HIS A 1 94 ? 4.506 -5.175 -21.262 1.00 96.06 94 HIS A C 1
ATOM 754 O O . HIS A 1 94 ? 3.751 -5.486 -20.330 1.00 96.06 94 HIS A O 1
ATOM 760 N N . PRO A 1 95 ? 4.075 -4.378 -22.260 1.00 92.69 95 PRO A N 1
ATOM 761 C CA . PRO A 1 95 ? 2.718 -3.823 -22.305 1.00 92.69 95 PRO A CA 1
ATOM 762 C C . PRO A 1 95 ? 1.614 -4.888 -22.221 1.00 92.69 95 PRO A C 1
ATOM 764 O O . PRO A 1 95 ? 0.702 -4.753 -21.406 1.00 92.69 95 PRO A O 1
ATOM 767 N N . SER A 1 96 ? 1.739 -5.993 -22.967 1.00 92.12 96 SER A N 1
ATOM 768 C CA . SER A 1 96 ? 0.766 -7.101 -22.935 1.00 92.12 96 SER A CA 1
ATOM 769 C C . SER A 1 96 ? 0.683 -7.782 -21.565 1.00 92.12 96 SER A C 1
ATOM 771 O O . SER A 1 96 ? -0.398 -8.199 -21.147 1.00 92.12 96 SER A O 1
ATOM 773 N N . TYR A 1 97 ? 1.793 -7.834 -20.818 1.00 92.38 97 TYR A N 1
ATOM 774 C CA . TYR A 1 97 ? 1.782 -8.337 -19.444 1.00 92.38 97 TYR A CA 1
ATOM 775 C C . TYR A 1 97 ? 0.978 -7.411 -18.529 1.00 92.38 97 TYR A C 1
ATOM 777 O O . TYR A 1 97 ? 0.145 -7.886 -17.758 1.00 92.38 97 TYR A O 1
ATOM 785 N N . ARG A 1 98 ? 1.175 -6.086 -18.637 1.00 87.44 98 ARG A N 1
ATOM 786 C CA . ARG A 1 98 ? 0.375 -5.111 -17.877 1.00 87.44 98 ARG A CA 1
ATOM 787 C C . ARG A 1 98 ? -1.110 -5.235 -18.204 1.00 87.44 98 ARG A C 1
ATOM 789 O O . ARG A 1 98 ? -1.897 -5.402 -17.282 1.00 87.44 98 ARG A O 1
ATOM 796 N N . ALA A 1 99 ? -1.471 -5.262 -19.485 1.00 86.25 99 ALA A N 1
ATOM 797 C CA . ALA A 1 99 ? -2.863 -5.383 -19.916 1.00 86.25 99 ALA A CA 1
ATOM 798 C C . ALA A 1 99 ? -3.533 -6.676 -19.409 1.00 86.25 99 ALA A C 1
ATOM 800 O O . ALA A 1 99 ? -4.691 -6.668 -18.993 1.00 86.25 99 ALA A O 1
ATOM 801 N N . THR A 1 100 ? -2.806 -7.795 -19.404 1.00 86.25 100 THR A N 1
ATOM 802 C CA . THR A 1 100 ? -3.305 -9.080 -18.879 1.00 86.25 100 THR A CA 1
ATOM 803 C C . THR A 1 100 ? -3.445 -9.048 -17.357 1.00 86.25 100 THR A C 1
ATOM 805 O O . THR A 1 100 ? -4.459 -9.486 -16.811 1.00 86.25 100 THR A O 1
ATOM 808 N N . ARG A 1 101 ? -2.473 -8.457 -16.650 1.00 85.56 101 ARG A N 1
ATOM 809 C CA . ARG A 1 101 ? -2.551 -8.241 -15.198 1.00 85.56 101 ARG A CA 1
ATOM 810 C C . ARG A 1 101 ? -3.719 -7.337 -14.826 1.00 85.56 101 ARG A C 1
ATOM 812 O O . ARG A 1 101 ? -4.411 -7.641 -13.859 1.00 85.56 101 ARG A O 1
ATOM 819 N N . ASP A 1 102 ? -3.965 -6.277 -15.585 1.00 80.88 102 ASP A N 1
ATOM 820 C CA . ASP A 1 102 ? -5.082 -5.366 -15.347 1.00 80.88 102 ASP A CA 1
ATOM 821 C C . ASP A 1 102 ? -6.428 -6.066 -15.568 1.00 80.88 102 ASP A C 1
ATOM 823 O O . ASP A 1 102 ? -7.295 -5.971 -14.704 1.00 80.88 102 ASP A O 1
ATOM 827 N N . ARG A 1 103 ? -6.561 -6.897 -16.612 1.00 77.06 103 ARG A N 1
ATOM 828 C CA . ARG A 1 103 ? -7.737 -7.769 -16.795 1.00 77.06 103 ARG A CA 1
ATOM 829 C C . ARG A 1 103 ? -7.944 -8.738 -15.627 1.00 77.06 103 ARG A C 1
ATOM 831 O O . ARG A 1 103 ? -9.055 -8.863 -15.120 1.00 77.06 103 ARG A O 1
ATOM 838 N N . SER A 1 104 ? -6.874 -9.357 -15.125 1.00 75.25 104 SER A N 1
ATOM 839 C CA . SER A 1 104 ? -6.967 -10.265 -13.972 1.00 75.25 104 SER A CA 1
ATOM 840 C C . SER A 1 104 ? -7.425 -9.575 -12.677 1.00 75.25 104 SER A C 1
ATOM 842 O O . SER A 1 104 ? -7.997 -10.235 -11.810 1.00 75.25 104 SER A O 1
ATOM 844 N N . LYS A 1 105 ? -7.225 -8.252 -12.536 1.00 75.25 105 LYS A N 1
ATOM 845 C CA . LYS A 1 105 ? -7.727 -7.500 -11.374 1.00 75.25 105 LYS A CA 1
ATOM 846 C C . LYS A 1 105 ? -9.252 -7.488 -11.329 1.00 75.25 105 LYS A C 1
ATOM 848 O O . LYS A 1 105 ? -9.794 -7.605 -10.239 1.00 75.25 105 LYS A O 1
ATOM 853 N N . PHE A 1 106 ? -9.934 -7.408 -12.475 1.00 75.56 106 PHE A N 1
ATOM 854 C CA . PHE A 1 106 ? -11.402 -7.429 -12.516 1.00 75.56 106 PHE A CA 1
ATOM 855 C C . PHE A 1 106 ? -11.968 -8.738 -11.978 1.00 75.56 106 PHE A C 1
ATOM 857 O O . PHE A 1 106 ? -12.843 -8.718 -11.119 1.00 75.56 106 PHE A O 1
ATOM 864 N N . ARG A 1 107 ? -11.393 -9.873 -12.387 1.00 77.00 107 ARG A N 1
ATOM 865 C CA . ARG A 1 107 ? -11.778 -11.178 -11.841 1.00 77.00 107 ARG A CA 1
ATOM 866 C C . ARG A 1 107 ? -11.566 -11.251 -10.325 1.00 77.00 107 ARG A C 1
ATOM 868 O O . ARG A 1 107 ? -12.454 -11.698 -9.611 1.00 77.00 107 ARG A O 1
ATOM 875 N N . ARG A 1 108 ? -10.435 -10.743 -9.822 1.00 79.81 108 ARG A N 1
ATOM 876 C CA . ARG A 1 108 ? -10.178 -10.676 -8.371 1.00 79.81 108 ARG A CA 1
ATOM 877 C C . ARG A 1 108 ? -11.173 -9.785 -7.629 1.00 79.81 108 ARG A C 1
ATOM 879 O O . ARG A 1 108 ? -11.445 -10.052 -6.468 1.00 79.81 108 ARG A O 1
ATOM 886 N N . MET A 1 109 ? -11.700 -8.736 -8.264 1.00 83.06 109 MET A N 1
ATOM 887 C CA . MET A 1 109 ? -12.747 -7.908 -7.656 1.00 83.06 109 MET A CA 1
ATOM 888 C C . MET A 1 109 ? -14.066 -8.671 -7.518 1.00 83.06 109 MET A C 1
ATOM 890 O O . MET A 1 109 ? -14.709 -8.542 -6.482 1.00 83.06 109 MET A O 1
ATOM 894 N N . LEU A 1 110 ? -14.436 -9.492 -8.508 1.00 84.62 110 LEU A N 1
ATOM 895 C CA . LEU A 1 110 ? -15.615 -10.365 -8.412 1.00 84.62 110 LEU A CA 1
ATOM 896 C C . LEU A 1 110 ? -15.445 -11.379 -7.278 1.00 84.62 110 LEU A C 1
ATOM 898 O O . LEU A 1 110 ? -16.249 -11.421 -6.355 1.00 84.62 110 LEU A O 1
ATOM 902 N N . GLU A 1 111 ? -14.324 -12.093 -7.276 1.00 84.81 111 GLU A N 1
ATOM 903 C CA . GLU A 1 111 ? -13.962 -13.026 -6.207 1.00 84.81 111 GLU A CA 1
ATOM 904 C C . GLU A 1 111 ? -13.928 -12.365 -4.814 1.00 84.81 111 GLU A C 1
ATOM 906 O O . GLU A 1 111 ? -14.321 -12.965 -3.818 1.00 84.81 111 GLU A O 1
ATOM 911 N N . PHE A 1 112 ? -13.473 -11.113 -4.719 1.00 86.31 112 PHE A N 1
ATOM 912 C CA . PHE A 1 112 ? -13.504 -10.355 -3.469 1.00 86.31 112 PHE A CA 1
ATOM 913 C C . PHE A 1 112 ? -14.931 -9.972 -3.057 1.00 86.31 112 PHE A C 1
ATOM 915 O O . PHE A 1 112 ? -15.245 -9.993 -1.868 1.00 86.31 112 PHE A O 1
ATOM 922 N N . SER A 1 113 ? -15.802 -9.643 -4.017 1.00 89.56 113 SER A N 1
ATOM 923 C CA . SER A 1 113 ? -17.195 -9.274 -3.739 1.00 89.56 113 SER A CA 1
ATOM 924 C C . SER A 1 113 ? -17.995 -10.411 -3.096 1.00 89.56 113 SER A C 1
ATOM 926 O O . SER A 1 113 ? -18.823 -10.138 -2.233 1.00 89.56 113 SER A O 1
ATOM 928 N N . GLU A 1 114 ? -17.679 -11.668 -3.421 1.00 90.50 114 GLU A N 1
ATOM 929 C CA . GLU A 1 114 ? -18.280 -12.860 -2.802 1.00 90.50 114 GLU A CA 1
ATOM 930 C C . GLU A 1 114 ? -17.915 -12.996 -1.314 1.00 90.50 114 GLU A C 1
ATOM 932 O O . GLU A 1 114 ? -18.725 -13.436 -0.502 1.00 90.50 114 GLU A O 1
ATOM 937 N N . VAL A 1 115 ? -16.701 -12.585 -0.932 1.00 93.12 115 VAL A N 1
ATOM 938 C CA . VAL A 1 115 ? -16.187 -12.705 0.445 1.00 93.12 115 VAL A CA 1
ATOM 939 C C . VAL A 1 115 ? -16.502 -11.462 1.289 1.00 93.12 115 VAL A C 1
ATOM 941 O O . VAL A 1 115 ? -16.491 -11.506 2.522 1.00 93.12 115 VAL A O 1
ATOM 944 N N . LEU A 1 116 ? -16.809 -10.335 0.644 1.00 93.44 116 LEU A N 1
ATOM 945 C CA . LEU A 1 116 ? -17.033 -9.053 1.307 1.00 93.44 116 LEU A CA 1
ATOM 946 C C . LEU A 1 116 ? -18.139 -9.080 2.387 1.00 93.44 116 LEU A C 1
ATOM 948 O O . LEU A 1 116 ? -17.917 -8.465 3.435 1.00 93.44 116 LEU A O 1
ATOM 952 N N . PRO A 1 117 ? -19.287 -9.773 2.212 1.00 94.69 117 PRO A N 1
ATOM 953 C CA . PRO A 1 117 ? -20.296 -9.898 3.266 1.00 94.69 117 PRO A CA 1
ATOM 954 C C . PRO A 1 117 ? -19.740 -10.563 4.532 1.00 94.69 117 PRO A C 1
ATOM 956 O O . PRO A 1 117 ? -19.835 -9.987 5.616 1.00 94.69 117 PRO A O 1
ATOM 959 N N . VAL A 1 118 ? -19.054 -11.701 4.382 1.00 94.50 118 VAL A N 1
ATOM 960 C CA . VAL A 1 118 ? -18.430 -12.445 5.493 1.00 94.50 118 VAL A CA 1
ATOM 961 C C . VAL A 1 118 ? -17.382 -11.588 6.204 1.00 94.50 118 VAL A C 1
ATOM 963 O O . VAL A 1 118 ? -17.344 -11.529 7.436 1.00 94.50 118 VAL A O 1
ATOM 966 N N . LEU A 1 119 ? -16.562 -10.861 5.436 1.00 95.56 119 LEU A N 1
ATOM 967 C CA . LEU A 1 119 ? -15.586 -9.927 5.993 1.00 95.56 119 LEU A CA 1
ATOM 968 C C . LEU A 1 119 ? -16.264 -8.836 6.829 1.00 95.56 119 LEU A C 1
ATOM 970 O O . LEU A 1 119 ? -15.844 -8.574 7.958 1.00 95.56 119 LEU A O 1
ATOM 974 N N . ARG A 1 120 ? -17.323 -8.211 6.305 1.00 96.12 120 ARG A N 1
ATOM 975 C CA . ARG A 1 120 ? -18.053 -7.146 7.006 1.00 96.12 120 ARG A CA 1
ATOM 976 C C . ARG A 1 120 ? -18.734 -7.653 8.272 1.00 96.12 120 ARG A C 1
ATOM 978 O O . ARG A 1 120 ? -18.653 -6.976 9.294 1.00 96.12 120 ARG A O 1
ATOM 985 N N . GLU A 1 121 ? -19.335 -8.838 8.244 1.00 96.31 121 GLU A N 1
ATOM 986 C CA . GLU A 1 121 ? -19.919 -9.464 9.435 1.00 96.31 121 GLU A CA 1
ATOM 987 C C . GLU A 1 121 ? -18.870 -9.762 10.507 1.00 96.31 121 GLU A C 1
ATOM 989 O O . GLU A 1 121 ? -19.091 -9.512 11.696 1.00 96.31 121 GLU A O 1
ATOM 994 N N . ARG A 1 122 ? -17.703 -10.283 10.109 1.00 96.69 122 ARG A N 1
ATOM 995 C CA . ARG A 1 122 ? -16.616 -10.564 11.050 1.00 96.69 122 ARG A CA 1
ATOM 996 C C . ARG A 1 122 ? -16.050 -9.288 11.662 1.00 96.69 122 ARG A C 1
ATOM 998 O O . ARG A 1 122 ? -15.884 -9.248 12.880 1.00 96.69 122 ARG A O 1
ATOM 1005 N N . VAL A 1 123 ? -15.837 -8.249 10.855 1.00 97.75 123 VAL A N 1
ATOM 1006 C CA . VAL A 1 123 ? -15.4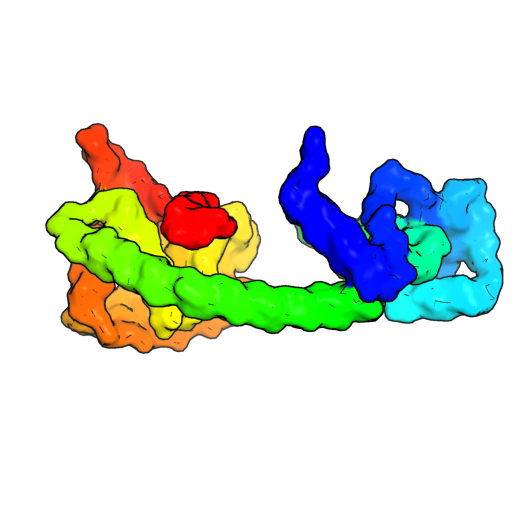31 -6.919 11.332 1.00 97.75 123 VAL A CA 1
ATOM 1007 C C . VAL A 1 123 ? -16.465 -6.367 12.311 1.00 97.75 123 VAL A C 1
ATOM 1009 O O . VAL A 1 123 ? -16.095 -5.923 13.392 1.00 97.75 123 VAL A O 1
ATOM 1012 N N . GLU A 1 124 ? -17.760 -6.443 11.997 1.00 97.12 124 GLU A N 1
ATOM 1013 C CA . GLU A 1 124 ? -18.816 -5.988 12.909 1.00 97.12 124 GLU A CA 1
ATOM 1014 C C . GLU A 1 124 ? -18.827 -6.748 14.236 1.00 97.12 124 GLU A C 1
ATOM 1016 O O . GLU A 1 124 ? -18.994 -6.133 15.289 1.00 97.12 124 GLU A O 1
ATOM 1021 N N . ARG A 1 125 ? -18.615 -8.067 14.208 1.00 96.62 125 ARG A N 1
ATOM 1022 C CA . ARG A 1 125 ? -18.503 -8.890 15.418 1.00 96.62 125 ARG A CA 1
ATOM 1023 C C . ARG A 1 125 ? -17.300 -8.475 16.268 1.00 96.62 125 ARG A C 1
ATOM 1025 O O . ARG A 1 125 ? -17.466 -8.227 17.458 1.00 96.62 125 ARG A O 1
ATOM 1032 N N . ASP A 1 126 ? -16.121 -8.350 15.662 1.00 97.25 126 ASP A N 1
ATOM 1033 C CA . ASP A 1 126 ? -14.888 -7.978 16.368 1.00 97.25 126 ASP A CA 1
ATOM 1034 C C . ASP A 1 126 ? -14.953 -6.528 16.908 1.00 97.25 126 ASP A C 1
ATOM 1036 O O . ASP A 1 126 ? -14.432 -6.237 17.985 1.00 97.25 126 ASP A O 1
ATOM 1040 N N . LEU A 1 127 ? -15.661 -5.619 16.223 1.00 97.19 127 LEU A N 1
ATOM 1041 C CA . LEU A 1 127 ? -15.911 -4.251 16.699 1.00 97.19 127 LEU A CA 1
ATOM 1042 C C . LEU A 1 127 ? -16.795 -4.192 17.953 1.00 97.19 127 LEU A C 1
ATOM 1044 O O . LEU A 1 127 ? -16.671 -3.238 18.721 1.00 97.19 127 LEU A O 1
ATOM 1048 N N . ARG A 1 128 ? -17.679 -5.175 18.173 1.00 95.31 128 ARG A N 1
ATOM 1049 C CA . ARG A 1 128 ? -18.589 -5.231 19.336 1.00 95.31 128 ARG A CA 1
ATOM 1050 C C . ARG A 1 128 ? -17.921 -5.717 20.625 1.00 95.31 128 ARG A C 1
ATOM 1052 O O . ARG A 1 128 ? -18.583 -5.721 21.658 1.00 95.31 128 ARG A O 1
ATOM 1059 N N . ALA A 1 129 ? -16.647 -6.111 20.588 1.00 90.31 129 ALA A N 1
ATOM 1060 C CA . ALA A 1 129 ? -15.917 -6.507 21.789 1.00 90.31 129 ALA A CA 1
ATOM 1061 C C . ALA A 1 129 ? -15.948 -5.400 22.869 1.00 90.31 129 ALA A C 1
ATOM 1063 O O . ALA A 1 129 ? -15.838 -4.212 22.558 1.00 90.31 129 ALA A O 1
ATOM 1064 N N . GLY A 1 130 ? -16.093 -5.781 24.142 1.00 84.56 130 GLY A N 1
ATOM 1065 C CA . GLY A 1 130 ? -16.124 -4.824 25.257 1.00 84.56 130 GLY A CA 1
ATOM 1066 C C . GLY A 1 130 ? -14.780 -4.120 25.464 1.00 84.56 130 GLY A C 1
ATOM 1067 O O . GLY A 1 130 ? -14.730 -2.899 25.616 1.00 84.56 130 GLY A O 1
ATOM 1068 N N . ASP A 1 131 ? -13.686 -4.871 25.345 1.00 87.75 131 ASP A N 1
ATOM 1069 C CA . ASP A 1 131 ? -12.331 -4.391 25.616 1.00 87.75 131 ASP A CA 1
ATOM 1070 C C . ASP A 1 131 ? -11.550 -4.038 24.350 1.00 87.75 131 ASP A C 1
ATOM 1072 O O . ASP A 1 131 ? -11.748 -4.632 23.285 1.00 87.75 131 ASP A O 1
ATOM 1076 N N . LEU A 1 132 ? -10.597 -3.107 24.497 1.00 92.19 132 LEU A N 1
ATOM 1077 C CA . LEU A 1 132 ? -9.653 -2.717 23.449 1.00 92.19 132 LEU A CA 1
ATOM 1078 C C . LEU A 1 132 ? -8.617 -3.828 23.217 1.00 92.19 132 LEU A C 1
ATOM 1080 O O . LEU A 1 132 ? -7.472 -3.745 23.652 1.00 92.19 132 LEU A O 1
ATOM 1084 N N . THR A 1 133 ? -9.043 -4.896 22.551 1.00 93.75 133 THR A N 1
ATOM 1085 C CA . THR A 1 133 ? -8.200 -6.041 22.191 1.00 93.75 133 THR A CA 1
ATOM 1086 C C . THR A 1 133 ? -7.495 -5.823 20.852 1.00 93.75 133 THR A C 1
ATOM 1088 O O . THR A 1 133 ? -7.933 -5.021 20.021 1.00 93.75 133 THR A O 1
ATOM 1091 N N . ARG A 1 134 ? -6.454 -6.626 20.577 1.00 95.50 134 ARG A N 1
ATOM 1092 C CA . ARG A 1 134 ? -5.798 -6.676 19.257 1.00 95.50 134 ARG A CA 1
ATOM 1093 C C . ARG A 1 134 ? -6.812 -6.845 18.120 1.00 95.50 134 ARG A C 1
ATOM 1095 O O . ARG A 1 134 ? -6.723 -6.150 17.114 1.00 95.50 134 ARG A O 1
ATOM 1102 N N . ARG A 1 135 ? -7.790 -7.750 18.278 1.00 95.94 135 ARG A N 1
ATOM 1103 C CA . ARG A 1 135 ? -8.814 -8.016 17.252 1.00 95.94 135 ARG A CA 1
ATOM 1104 C C . ARG A 1 135 ? -9.724 -6.812 17.018 1.00 95.94 135 ARG A C 1
ATOM 1106 O O . ARG A 1 135 ? -9.954 -6.461 15.865 1.00 95.94 135 ARG A O 1
ATOM 1113 N N . GLN A 1 136 ? -10.188 -6.146 18.077 1.00 96.69 136 GLN A N 1
ATOM 1114 C CA . GLN A 1 136 ? -11.028 -4.952 17.935 1.00 96.69 136 GLN A CA 1
ATOM 1115 C C . GLN A 1 136 ? -10.274 -3.804 17.252 1.00 96.69 136 GLN A C 1
ATOM 1117 O O . GLN A 1 136 ? -10.843 -3.074 16.435 1.00 96.69 136 GLN A O 1
ATOM 1122 N N . LEU A 1 137 ? -8.985 -3.658 17.559 1.00 96.44 137 LEU A N 1
ATOM 1123 C CA . LEU A 1 137 ? -8.136 -2.653 16.933 1.00 96.44 137 LEU A CA 1
ATOM 1124 C C . LEU A 1 137 ? -7.926 -2.940 15.437 1.00 96.44 137 LEU A C 1
ATOM 1126 O O . LEU A 1 137 ? -8.080 -2.041 14.613 1.00 96.44 137 LEU A O 1
ATOM 1130 N N . LEU A 1 138 ? -7.663 -4.196 15.067 1.00 97.56 138 LEU A N 1
ATOM 1131 C CA . LEU A 1 138 ? -7.554 -4.618 13.664 1.00 97.56 138 LEU A CA 1
ATOM 1132 C C . LEU A 1 138 ? -8.866 -4.410 12.898 1.00 97.56 138 LEU A C 1
ATOM 1134 O O . LEU A 1 138 ? -8.851 -3.840 11.807 1.00 97.56 138 LEU A O 1
ATOM 1138 N N . ALA A 1 139 ? -10.005 -4.776 13.490 1.00 97.81 139 ALA A N 1
ATOM 1139 C CA . ALA A 1 139 ? -11.322 -4.538 12.903 1.00 97.81 139 ALA A CA 1
ATOM 1140 C C . ALA A 1 139 ? -11.607 -3.036 12.718 1.00 97.81 139 ALA A C 1
ATOM 1142 O O . ALA A 1 139 ? -12.180 -2.630 11.709 1.00 97.81 139 ALA A O 1
ATOM 1143 N N . THR A 1 140 ? -11.147 -2.199 13.653 1.00 97.38 140 THR A N 1
ATOM 1144 C CA . THR A 1 140 ? -11.229 -0.732 13.565 1.00 97.38 140 THR A CA 1
ATOM 1145 C C . THR A 1 140 ? -10.410 -0.204 12.394 1.00 97.38 140 THR A C 1
ATOM 1147 O O . THR A 1 140 ? -10.926 0.581 11.601 1.00 97.38 140 THR A O 1
ATOM 1150 N N . VAL A 1 141 ? -9.168 -0.668 12.226 1.00 97.19 141 VAL A N 1
ATOM 1151 C CA . VAL A 1 141 ? -8.323 -0.295 11.081 1.00 97.19 141 VAL A CA 1
ATOM 1152 C C . VAL A 1 141 ? -8.967 -0.722 9.758 1.00 97.19 141 VAL A C 1
ATOM 1154 O O . VAL A 1 141 ? -9.044 0.085 8.835 1.00 97.19 141 VAL A O 1
ATOM 1157 N N . VAL A 1 142 ? -9.494 -1.947 9.662 1.00 97.25 142 VAL A N 1
ATOM 1158 C CA . VAL A 1 142 ? -10.177 -2.427 8.445 1.00 97.25 142 VAL A CA 1
ATOM 1159 C C . VAL A 1 142 ? -11.449 -1.626 8.156 1.00 97.25 142 VAL A C 1
ATOM 1161 O O . VAL A 1 142 ? -11.687 -1.243 7.012 1.00 97.25 142 VAL A O 1
ATOM 1164 N N . ARG A 1 143 ? -12.251 -1.305 9.177 1.00 97.44 143 ARG A N 1
ATOM 1165 C CA . ARG A 1 143 ? -13.453 -0.478 9.007 1.00 97.44 143 ARG A CA 1
ATOM 1166 C C . ARG A 1 143 ? -13.111 0.949 8.575 1.00 97.44 143 ARG A C 1
ATOM 1168 O O . ARG A 1 143 ? -13.818 1.513 7.742 1.00 97.44 143 ARG A O 1
ATOM 1175 N N . LEU A 1 144 ? -12.038 1.532 9.109 1.00 96.94 144 LEU A N 1
ATOM 1176 C CA . LEU A 1 144 ? -11.544 2.831 8.656 1.00 96.94 144 LEU A CA 1
ATOM 1177 C C . LEU A 1 144 ? -11.072 2.764 7.208 1.00 96.94 144 LEU A C 1
ATOM 1179 O O . LEU A 1 144 ? -11.402 3.663 6.445 1.00 96.94 144 LEU A O 1
ATOM 1183 N N . LEU A 1 145 ? -10.372 1.704 6.803 1.00 95.81 145 LEU A N 1
ATOM 1184 C CA . LEU A 1 145 ? -9.984 1.498 5.407 1.00 95.81 145 LEU A CA 1
ATOM 1185 C C . LEU A 1 145 ? -11.209 1.499 4.480 1.00 95.81 145 LEU A C 1
ATOM 1187 O O . LEU A 1 145 ? -11.206 2.231 3.495 1.00 95.81 145 LEU A O 1
ATOM 1191 N N . ASP A 1 146 ? -12.259 0.745 4.823 1.00 94.75 146 ASP A N 1
ATOM 1192 C CA . ASP A 1 146 ? -13.521 0.661 4.060 1.00 94.75 146 ASP A CA 1
ATOM 1193 C C . ASP A 1 146 ? -14.229 2.027 3.964 1.00 94.75 146 ASP A C 1
ATOM 1195 O O . ASP A 1 146 ? -14.698 2.408 2.896 1.00 94.75 146 ASP A O 1
ATOM 1199 N N . LYS A 1 147 ? -14.253 2.811 5.053 1.00 95.44 147 LYS A N 1
ATOM 1200 C CA . LYS A 1 147 ? -14.952 4.112 5.095 1.00 95.44 147 LYS A CA 1
ATOM 1201 C C . LYS A 1 147 ? -14.164 5.297 4.534 1.00 95.44 147 LYS A C 1
ATOM 1203 O O . LYS A 1 147 ? -14.770 6.262 4.084 1.00 95.44 147 LYS A O 1
ATOM 1208 N N . THR A 1 148 ? -12.837 5.272 4.626 1.00 94.31 148 THR A N 1
ATOM 1209 C CA . THR A 1 148 ? -11.981 6.445 4.351 1.00 94.31 148 THR A CA 1
ATOM 1210 C C . THR A 1 148 ? -11.082 6.272 3.134 1.00 94.31 148 THR A C 1
ATOM 1212 O O . THR A 1 148 ? -10.539 7.250 2.627 1.00 94.31 148 THR A O 1
ATOM 1215 N N . LEU A 1 149 ? -10.875 5.028 2.684 1.00 9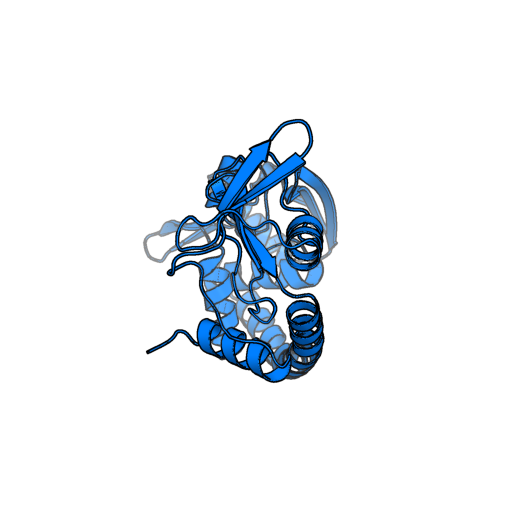2.75 149 LEU A N 1
ATOM 1216 C CA . LEU A 1 149 ? -9.911 4.657 1.644 1.00 92.75 149 LEU A CA 1
ATOM 1217 C C . LEU A 1 149 ? -8.458 5.055 1.969 1.00 92.75 149 LEU A C 1
ATOM 1219 O O . LEU A 1 149 ? -7.582 5.016 1.096 1.00 92.75 149 LEU A O 1
ATOM 1223 N N . ILE A 1 150 ? -8.167 5.402 3.230 1.00 93.12 150 ILE A N 1
ATOM 1224 C CA . ILE A 1 150 ? -6.799 5.621 3.691 1.00 93.12 150 ILE A CA 1
ATOM 1225 C C . ILE A 1 150 ? -6.039 4.303 3.545 1.00 93.12 150 ILE A C 1
ATOM 1227 O O . ILE A 1 150 ? -6.498 3.225 3.925 1.00 93.12 150 ILE A O 1
ATOM 1231 N N . ARG A 1 151 ? -4.830 4.392 2.994 1.00 93.00 151 ARG A N 1
ATOM 1232 C CA . ARG A 1 151 ? -3.945 3.233 2.862 1.00 93.00 151 ARG A CA 1
ATOM 1233 C C . ARG A 1 151 ? -3.569 2.704 4.241 1.00 93.00 151 ARG A C 1
ATOM 1235 O O . ARG A 1 151 ? -3.308 3.493 5.143 1.00 93.00 151 ARG A O 1
ATOM 1242 N N . VAL A 1 152 ? -3.418 1.384 4.356 1.00 92.56 152 VAL A N 1
ATOM 1243 C CA . VAL A 1 152 ? -2.971 0.723 5.596 1.00 92.56 152 VAL A CA 1
ATOM 1244 C C . VAL A 1 152 ? -1.715 1.394 6.168 1.00 92.56 152 VAL A C 1
ATOM 1246 O O . VAL A 1 152 ? -1.677 1.666 7.355 1.00 92.56 152 VAL A O 1
ATOM 1249 N N . GLY A 1 153 ? -0.753 1.782 5.322 1.00 83.56 153 GLY A N 1
ATOM 1250 C CA . GLY A 1 153 ? 0.530 2.332 5.775 1.00 83.56 153 GLY A CA 1
ATOM 1251 C C . GLY A 1 153 ? 1.531 1.221 6.082 1.00 83.56 153 GLY A C 1
ATOM 1252 O O . GLY A 1 153 ? 1.163 0.055 6.110 1.00 83.56 153 GLY A O 1
ATOM 1253 N N . ASN A 1 154 ? 2.808 1.568 6.209 1.00 78.19 154 ASN A N 1
ATOM 1254 C CA . ASN A 1 154 ? 3.869 0.653 6.628 1.00 78.19 154 ASN A CA 1
ATOM 1255 C C . ASN A 1 154 ? 4.949 1.482 7.338 1.00 78.19 154 ASN A C 1
ATOM 1257 O O . ASN A 1 154 ? 5.393 2.509 6.813 1.00 78.19 154 ASN A O 1
ATOM 1261 N N . ASP A 1 155 ? 5.341 1.032 8.527 1.00 69.81 155 ASP A N 1
ATOM 1262 C CA . ASP A 1 155 ? 6.227 1.734 9.458 1.00 69.81 155 ASP A CA 1
ATOM 1263 C C . ASP A 1 155 ? 7.601 2.061 8.861 1.00 69.81 155 ASP A C 1
ATOM 1265 O O . ASP A 1 155 ? 8.146 3.141 9.113 1.00 69.81 155 ASP A O 1
ATOM 1269 N N . GLU A 1 156 ? 8.146 1.167 8.030 1.00 68.38 156 GLU A N 1
ATOM 1270 C CA . GLU A 1 156 ? 9.431 1.353 7.351 1.00 68.38 156 GLU A CA 1
ATOM 1271 C C . GLU A 1 156 ? 9.379 2.580 6.427 1.00 68.38 156 GLU A C 1
ATOM 1273 O O . GLU A 1 156 ? 10.244 3.460 6.470 1.00 68.38 156 GLU A O 1
ATOM 1278 N N . TYR A 1 157 ? 8.291 2.708 5.662 1.00 63.66 157 TYR A N 1
ATOM 1279 C CA . TYR A 1 157 ? 8.085 3.831 4.748 1.00 63.66 157 TYR A CA 1
ATOM 1280 C C . TYR A 1 157 ? 7.739 5.129 5.473 1.00 63.66 157 TYR A C 1
ATOM 1282 O O . TYR A 1 157 ? 8.105 6.206 4.986 1.00 63.66 157 TYR A O 1
ATOM 1290 N N . ALA A 1 158 ? 7.044 5.045 6.608 1.00 68.94 158 ALA A N 1
ATOM 1291 C CA . ALA A 1 158 ? 6.609 6.220 7.349 1.00 68.94 158 ALA A CA 1
ATOM 1292 C C . ALA A 1 158 ? 7.777 6.993 7.959 1.00 68.94 158 ALA A C 1
ATOM 1294 O O . ALA A 1 158 ? 7.812 8.223 7.860 1.00 68.94 158 ALA A O 1
ATOM 1295 N N . ARG A 1 159 ? 8.768 6.289 8.521 1.00 68.50 159 ARG A N 1
ATOM 1296 C CA . ARG A 1 159 ? 9.961 6.928 9.100 1.00 68.50 159 ARG A CA 1
ATOM 1297 C C . ARG A 1 159 ? 10.839 7.586 8.037 1.00 68.50 159 ARG A C 1
ATOM 1299 O O . ARG A 1 159 ? 11.268 8.718 8.233 1.00 68.50 159 ARG A O 1
ATOM 1306 N N . GLN A 1 160 ? 11.052 6.914 6.906 1.00 69.38 160 GLN A N 1
ATOM 1307 C CA . GLN A 1 160 ? 11.931 7.410 5.841 1.00 69.38 160 GLN A CA 1
ATOM 1308 C C . GLN A 1 160 ? 11.318 8.582 5.060 1.00 69.38 160 GLN A C 1
ATOM 1310 O O . GLN A 1 160 ? 12.013 9.542 4.743 1.00 69.38 160 GLN A O 1
ATOM 1315 N N . ASN A 1 161 ? 10.012 8.536 4.767 1.00 72.44 161 ASN A N 1
ATOM 1316 C CA . ASN A 1 161 ? 9.368 9.494 3.857 1.00 72.44 161 ASN A CA 1
ATOM 1317 C C . ASN A 1 161 ? 8.468 10.520 4.560 1.00 72.44 161 ASN A C 1
ATOM 1319 O O . ASN A 1 161 ? 7.789 11.292 3.881 1.00 72.44 161 ASN A O 1
ATOM 1323 N N . ARG A 1 162 ? 8.386 10.492 5.900 1.00 82.50 162 ARG A N 1
ATOM 1324 C CA . ARG A 1 162 ? 7.430 11.292 6.694 1.00 82.50 162 ARG A CA 1
ATOM 1325 C C . ARG A 1 162 ? 5.999 11.223 6.129 1.00 82.50 162 ARG A C 1
ATOM 1327 O O . ARG A 1 162 ? 5.304 12.232 6.052 1.00 82.50 162 ARG A O 1
ATOM 1334 N N . SER A 1 163 ? 5.606 10.032 5.674 1.00 87.69 163 SER A N 1
ATOM 1335 C CA . SER A 1 163 ? 4.338 9.751 4.993 1.00 87.69 163 SER A CA 1
ATOM 1336 C C . SER A 1 163 ? 3.561 8.697 5.777 1.00 87.69 163 SER A C 1
ATOM 1338 O O . SER A 1 163 ? 4.083 7.618 6.027 1.00 87.69 163 SER A O 1
ATOM 1340 N N . PHE A 1 164 ? 2.316 8.974 6.139 1.00 92.31 164 PHE A N 1
ATOM 1341 C CA . PHE A 1 164 ? 1.524 8.143 7.039 1.00 92.31 164 PHE A CA 1
ATOM 1342 C C . PHE A 1 164 ? 0.382 7.417 6.303 1.00 92.31 164 PHE A C 1
ATOM 1344 O O . PHE A 1 164 ? -0.150 7.883 5.296 1.00 92.31 164 PHE A O 1
ATOM 1351 N N . GLY A 1 165 ? 0.020 6.248 6.817 1.00 93.75 165 GLY A N 1
ATOM 1352 C CA . GLY A 1 165 ? -1.231 5.521 6.580 1.00 93.75 165 GLY A CA 1
ATOM 1353 C C . GLY A 1 165 ? -1.808 5.023 7.909 1.00 93.75 165 GLY A C 1
ATOM 1354 O O . GLY A 1 165 ? -1.207 5.287 8.950 1.00 93.75 165 GLY A O 1
ATOM 1355 N N . LEU A 1 166 ? -2.941 4.314 7.881 1.00 95.38 166 LEU A N 1
ATOM 1356 C CA . LEU A 1 166 ? -3.719 3.931 9.072 1.00 95.38 166 LEU A CA 1
ATOM 1357 C C . LEU A 1 166 ? -2.854 3.403 10.227 1.00 95.38 166 LEU A C 1
ATOM 1359 O O . LEU A 1 166 ? -2.838 4.021 11.282 1.00 95.38 166 LEU A O 1
ATOM 1363 N N . THR A 1 167 ? -2.066 2.347 10.028 1.00 94.62 167 THR A N 1
ATOM 1364 C CA . THR A 1 167 ? -1.257 1.705 11.086 1.00 94.62 167 THR A CA 1
ATOM 1365 C C . THR A 1 167 ? -0.116 2.574 11.613 1.00 94.62 167 THR A C 1
ATOM 1367 O O . THR A 1 167 ? 0.442 2.283 12.659 1.00 94.62 167 THR A O 1
ATOM 1370 N N . THR A 1 168 ? 0.211 3.661 10.913 1.00 93.81 168 THR A N 1
ATOM 1371 C CA . THR A 1 168 ? 1.292 4.605 11.261 1.00 93.81 168 THR A CA 1
ATOM 1372 C C . THR A 1 168 ? 0.768 5.979 11.680 1.00 93.81 168 THR A C 1
ATOM 1374 O O . THR A 1 168 ? 1.547 6.919 11.856 1.00 93.81 168 THR A O 1
ATOM 1377 N N . LEU A 1 169 ? -0.557 6.158 11.761 1.00 94.81 169 LEU A N 1
ATOM 1378 C CA . LEU A 1 169 ? -1.121 7.418 12.222 1.00 94.81 169 LEU A CA 1
ATOM 1379 C C . LEU A 1 169 ? -0.682 7.676 13.663 1.00 94.81 169 LEU A C 1
ATOM 1381 O O . LEU A 1 169 ? -0.597 6.771 14.489 1.00 94.81 169 LEU A O 1
ATOM 1385 N N . ARG A 1 170 ? -0.445 8.949 13.966 1.00 93.81 170 ARG A N 1
ATOM 1386 C CA . ARG A 1 170 ? -0.112 9.426 15.305 1.00 93.81 170 ARG A CA 1
ATOM 1387 C C . ARG A 1 170 ? -1.302 10.155 15.898 1.00 93.81 170 ARG A C 1
ATOM 1389 O O . ARG A 1 170 ? -2.134 10.669 15.154 1.00 93.81 170 ARG A O 1
ATOM 1396 N N . ARG A 1 171 ? -1.330 10.302 17.223 1.00 93.94 171 ARG A N 1
ATOM 1397 C CA . ARG A 1 171 ? -2.399 11.017 17.948 1.00 93.94 171 ARG A CA 1
ATOM 1398 C C . ARG A 1 171 ? -2.694 12.408 17.383 1.00 93.94 171 ARG A C 1
ATOM 1400 O O . ARG A 1 171 ? -3.848 12.797 17.311 1.00 93.94 171 ARG A O 1
ATOM 1407 N N . ARG A 1 172 ? -1.666 13.140 16.936 1.00 93.94 172 ARG A N 1
ATOM 1408 C CA . ARG A 1 172 ? -1.815 14.479 16.332 1.00 93.94 172 ARG A CA 1
ATOM 1409 C C . ARG A 1 172 ? -2.555 14.490 14.987 1.00 93.94 172 ARG A C 1
ATOM 1411 O O . ARG A 1 172 ? -3.003 15.545 14.567 1.00 93.94 172 ARG A O 1
ATOM 1418 N N . HIS A 1 173 ? -2.635 13.351 14.299 1.00 95.94 173 HIS A N 1
ATOM 1419 C CA . HIS A 1 173 ? -3.296 13.241 12.997 1.00 95.94 173 HIS A CA 1
ATOM 1420 C C . HIS A 1 173 ? -4.801 12.990 13.117 1.00 95.94 173 HIS A C 1
ATOM 1422 O O . HIS A 1 173 ? -5.478 12.964 12.093 1.00 95.94 173 HIS A O 1
ATOM 1428 N N . VAL A 1 174 ? -5.318 12.745 14.329 1.00 96.31 174 VAL A N 1
ATOM 1429 C CA . VAL A 1 174 ? -6.717 12.369 14.549 1.00 96.31 174 VAL A CA 1
ATOM 1430 C C . VAL A 1 174 ? -7.332 13.238 15.637 1.00 96.31 174 VAL A C 1
ATOM 1432 O O . VAL A 1 174 ? -6.858 13.269 16.773 1.00 96.31 174 VAL A O 1
ATOM 1435 N N . GLN A 1 175 ? -8.419 13.916 15.290 1.00 96.38 175 GLN A N 1
ATOM 1436 C CA . GLN A 1 175 ? -9.281 14.632 16.225 1.00 96.38 175 GLN A CA 1
ATOM 1437 C C . GLN A 1 175 ? -10.596 13.864 16.383 1.00 96.38 175 GLN A C 1
ATOM 1439 O O . GLN A 1 175 ? -11.084 13.251 15.430 1.00 96.38 175 GLN A O 1
ATOM 1444 N N . VAL A 1 176 ? -11.131 13.867 17.603 1.00 96.56 176 VAL A N 1
ATOM 1445 C CA . VAL A 1 176 ? -12.352 13.149 17.981 1.00 96.56 176 VAL A CA 1
ATOM 1446 C C . VAL A 1 176 ? -13.274 14.152 18.664 1.00 96.56 176 VAL A C 1
ATOM 1448 O O . VAL A 1 176 ? -12.932 14.629 19.743 1.00 96.56 176 VAL A O 1
ATOM 1451 N N . ASP A 1 177 ? -14.418 14.435 18.044 1.00 95.69 177 ASP A N 1
ATOM 1452 C CA . ASP A 1 177 ? -15.435 15.376 18.521 1.00 95.69 177 ASP A CA 1
ATOM 1453 C C . ASP A 1 177 ? -16.785 14.645 18.604 1.00 95.69 177 ASP A C 1
ATOM 1455 O O . ASP A 1 177 ? -17.522 14.521 17.621 1.00 95.69 177 ASP A O 1
ATOM 1459 N N . GLY A 1 178 ? -17.101 14.077 19.770 1.00 95.88 178 GLY A N 1
ATOM 1460 C CA . GLY A 1 178 ? -18.284 13.227 19.934 1.00 95.88 178 GLY A CA 1
ATOM 1461 C C . GLY A 1 178 ? -18.229 11.996 19.020 1.00 95.88 178 GLY A C 1
ATOM 1462 O O . GLY A 1 178 ? -17.393 11.117 19.209 1.00 95.88 178 GLY A O 1
ATOM 1463 N N . ALA A 1 179 ? -19.125 11.922 18.032 1.00 96.94 179 ALA A N 1
ATOM 1464 C CA . ALA A 1 179 ? -19.141 10.855 17.024 1.00 96.94 179 ALA A CA 1
ATOM 1465 C C . ALA A 1 179 ? -18.298 11.167 15.774 1.00 96.94 179 ALA A C 1
ATOM 1467 O O . ALA A 1 179 ? -18.142 10.299 14.910 1.00 96.94 179 ALA A O 1
ATOM 1468 N N . LEU A 1 180 ? -17.797 12.398 15.646 1.00 97.81 180 LEU A N 1
ATOM 1469 C CA . LEU A 1 180 ? -17.058 12.858 14.482 1.00 97.81 180 LEU A CA 1
ATOM 1470 C C . LEU A 1 180 ? -15.563 12.587 14.651 1.00 97.81 180 LEU A C 1
ATOM 1472 O O . LEU A 1 180 ? -14.947 12.956 15.647 1.00 97.81 180 LEU A O 1
ATOM 1476 N N . LEU A 1 181 ? -14.973 11.968 13.636 1.00 97.62 181 LEU A N 1
ATOM 1477 C CA . LEU A 1 181 ? -13.546 11.713 13.525 1.00 97.62 181 LEU A CA 1
ATOM 1478 C C . LEU A 1 181 ? -12.988 12.542 12.383 1.00 97.62 181 LEU A C 1
ATOM 1480 O O . LEU A 1 181 ? -13.459 12.403 11.255 1.00 97.62 181 LEU A O 1
ATOM 1484 N N . ARG A 1 182 ? -11.971 13.362 12.651 1.00 97.81 182 ARG A N 1
ATOM 1485 C CA . ARG A 1 182 ? -11.249 14.121 11.622 1.00 97.81 182 ARG A CA 1
ATOM 1486 C C . ARG A 1 182 ? -9.820 13.619 11.524 1.00 97.81 182 ARG A C 1
ATOM 1488 O O . ARG A 1 182 ? -9.116 13.537 12.527 1.00 97.81 182 ARG A O 1
ATOM 1495 N N . PHE A 1 183 ? -9.394 13.312 10.308 1.00 97.50 183 PHE A N 1
ATOM 1496 C CA . PHE A 1 183 ? -8.045 12.869 9.988 1.00 97.50 183 PHE A CA 1
ATOM 1497 C C . PHE A 1 183 ? -7.336 13.962 9.195 1.00 97.50 183 PHE A C 1
ATOM 1499 O O . PHE A 1 183 ? -7.898 14.458 8.220 1.00 97.50 183 PHE A O 1
ATOM 1506 N N . SER A 1 184 ? -6.113 14.307 9.597 1.00 97.06 184 SER A N 1
ATOM 1507 C CA . SER A 1 184 ? -5.231 15.230 8.877 1.00 97.06 184 SER A CA 1
ATOM 1508 C C . SER A 1 184 ? -3.789 14.728 8.929 1.00 97.06 184 SER A C 1
ATOM 1510 O O . SER A 1 184 ? -3.204 14.601 10.009 1.00 97.06 184 SER A O 1
ATOM 1512 N N . PHE A 1 185 ? -3.230 14.357 7.776 1.00 95.19 185 PHE A N 1
ATOM 1513 C CA . PHE A 1 185 ? -1.874 13.815 7.682 1.00 95.19 185 PHE A CA 1
ATOM 1514 C C . PHE A 1 185 ? -1.308 13.871 6.261 1.00 95.19 185 PHE A C 1
ATOM 1516 O O . PHE A 1 185 ? -2.025 13.761 5.267 1.00 95.19 185 PHE A O 1
ATOM 1523 N N . ARG A 1 186 ? 0.022 13.882 6.183 1.00 94.25 186 ARG A N 1
ATOM 1524 C CA . ARG A 1 186 ? 0.767 13.713 4.937 1.00 94.25 186 ARG A CA 1
ATOM 1525 C C . ARG A 1 186 ? 0.873 12.237 4.564 1.00 94.25 186 ARG A C 1
ATOM 1527 O O . ARG A 1 186 ? 1.469 11.463 5.306 1.00 94.25 186 ARG A O 1
ATOM 1534 N N . GLY A 1 187 ? 0.307 11.828 3.434 1.00 91.25 187 GLY A N 1
ATOM 1535 C CA . GLY A 1 187 ? 0.286 10.449 2.942 1.00 91.25 187 GLY A CA 1
ATOM 1536 C C . GLY A 1 187 ? 1.337 10.140 1.875 1.00 91.25 187 GLY A C 1
ATOM 1537 O O . GLY A 1 187 ? 2.358 10.813 1.734 1.00 91.25 187 GLY A O 1
ATOM 1538 N N . LYS A 1 188 ? 1.092 9.069 1.107 1.00 85.56 188 LYS A N 1
ATOM 1539 C CA . LYS A 1 188 ? 2.001 8.584 0.052 1.00 85.56 188 LYS A CA 1
ATOM 1540 C C . LYS A 1 188 ? 2.343 9.698 -0.946 1.00 85.56 188 LYS A C 1
ATOM 1542 O O . LYS A 1 188 ? 1.460 10.419 -1.397 1.00 85.56 188 LYS A O 1
ATOM 1547 N N . SER A 1 189 ? 3.620 9.771 -1.332 1.00 83.12 189 SER A N 1
ATOM 1548 C CA . SER A 1 189 ? 4.168 10.809 -2.223 1.00 83.12 189 SER A CA 1
ATOM 1549 C C . SER A 1 189 ? 4.052 12.230 -1.661 1.00 83.12 189 SER A C 1
ATOM 1551 O O . SER A 1 189 ? 4.164 13.196 -2.406 1.00 83.12 189 SER A O 1
ATOM 1553 N N . GLY A 1 190 ? 3.845 12.361 -0.350 1.00 84.75 190 GLY A N 1
ATOM 1554 C CA . GLY A 1 190 ? 3.757 13.645 0.322 1.00 84.75 190 GLY A CA 1
ATOM 1555 C C . GLY 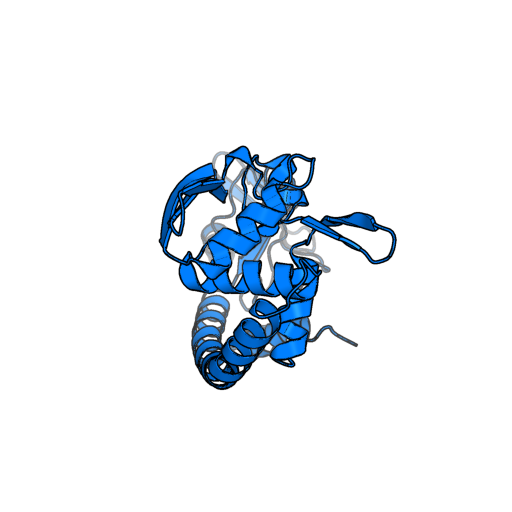A 1 190 ? 2.443 14.393 0.120 1.00 84.75 190 GLY A C 1
ATOM 1556 O O . GLY A 1 190 ? 2.417 15.579 0.421 1.00 84.75 190 GLY A O 1
ATOM 1557 N N . VAL A 1 191 ? 1.398 13.730 -0.381 1.00 89.50 191 VAL A N 1
ATOM 1558 C CA . VAL A 1 191 ? 0.064 14.317 -0.571 1.00 89.50 191 VAL A CA 1
ATOM 1559 C C . VAL A 1 191 ? -0.603 14.538 0.785 1.00 89.50 191 VAL A C 1
ATOM 1561 O O . VAL A 1 191 ? -0.683 13.602 1.578 1.00 89.50 191 VAL A O 1
ATOM 1564 N N . GLU A 1 192 ? -1.093 15.748 1.045 1.00 94.31 192 GLU A N 1
ATOM 1565 C CA . GLU A 1 192 ? -1.866 16.048 2.254 1.00 94.31 192 GLU A CA 1
ATOM 1566 C C . GLU A 1 192 ? -3.279 15.462 2.155 1.00 94.31 192 GLU A C 1
ATOM 1568 O O . GLU A 1 192 ? -3.964 15.606 1.140 1.00 94.31 192 GLU A O 1
ATOM 1573 N N . HIS A 1 193 ? -3.711 14.781 3.212 1.00 94.31 193 HIS A N 1
ATOM 1574 C CA . HIS A 1 193 ? -5.031 14.178 3.320 1.00 94.31 193 HIS A CA 1
ATOM 1575 C C . HIS A 1 193 ? -5.788 14.783 4.494 1.00 94.31 193 HIS A C 1
ATOM 1577 O O . HIS A 1 193 ? -5.357 14.642 5.637 1.00 94.31 193 HIS A O 1
ATOM 1583 N N . THR A 1 194 ? -6.958 15.351 4.204 1.00 95.62 194 THR A N 1
ATOM 1584 C CA . THR A 1 194 ? -7.927 15.799 5.207 1.00 95.62 194 THR A CA 1
ATOM 1585 C C . THR A 1 194 ? -9.269 15.148 4.921 1.00 95.62 194 THR A C 1
ATOM 1587 O O . THR A 1 194 ? -9.775 15.238 3.804 1.00 95.62 194 THR A O 1
ATOM 1590 N N . MET A 1 195 ? -9.850 14.476 5.911 1.00 95.81 195 MET A N 1
ATOM 1591 C CA . MET A 1 195 ? -11.165 13.847 5.776 1.00 95.81 195 MET A CA 1
ATOM 1592 C C . MET A 1 195 ? -11.853 13.689 7.124 1.00 95.81 195 MET A C 1
ATOM 1594 O O . MET A 1 195 ? -11.196 13.689 8.166 1.00 95.81 195 MET A O 1
ATOM 1598 N N . ALA A 1 196 ? -13.173 13.526 7.100 1.00 96.19 196 ALA A N 1
ATOM 1599 C CA . ALA A 1 196 ? -13.959 13.296 8.298 1.00 96.19 196 ALA A CA 1
ATOM 1600 C C . ALA A 1 196 ? -14.983 12.178 8.097 1.00 96.19 196 ALA A C 1
ATOM 1602 O O . ALA A 1 196 ? -15.532 12.026 7.008 1.00 96.19 196 ALA A O 1
ATOM 1603 N N . ILE A 1 197 ? -15.244 11.414 9.156 1.00 97.19 197 ILE A N 1
ATOM 1604 C CA . ILE A 1 197 ? -16.315 10.413 9.198 1.00 97.19 197 ILE A CA 1
ATOM 1605 C C . ILE A 1 197 ? -17.098 10.555 10.500 1.00 97.19 197 ILE A C 1
ATOM 1607 O O . ILE A 1 197 ? -16.515 10.817 11.551 1.00 97.19 197 ILE A O 1
ATOM 1611 N N . ALA A 1 198 ? -18.410 10.349 10.442 1.00 97.19 198 ALA A N 1
ATOM 1612 C CA . ALA A 1 198 ? -19.251 10.233 11.627 1.00 97.19 198 ALA A CA 1
ATOM 1613 C C . ALA A 1 198 ? -19.512 8.749 11.915 1.00 97.19 198 ALA A C 1
ATOM 1615 O O . ALA A 1 198 ? -20.121 8.044 11.107 1.00 97.19 198 ALA A O 1
ATOM 1616 N N . ASP A 1 199 ? -19.009 8.256 13.045 1.00 97.25 199 ASP A N 1
ATOM 1617 C CA . ASP A 1 199 ? -19.231 6.886 13.504 1.00 97.25 199 ASP A CA 1
ATOM 1618 C C . ASP A 1 199 ? -19.042 6.808 15.031 1.00 97.25 199 ASP A C 1
ATOM 1620 O O . ASP A 1 199 ? -17.904 6.770 15.509 1.00 97.25 199 ASP A O 1
ATOM 1624 N N . PRO A 1 200 ? -20.136 6.766 15.818 1.00 96.56 200 PRO A N 1
ATOM 1625 C CA . PRO A 1 200 ? -20.054 6.772 17.278 1.00 96.56 200 PRO A CA 1
ATOM 1626 C C . PRO A 1 200 ? -19.232 5.615 17.859 1.00 96.56 200 PRO A C 1
ATOM 1628 O O . PRO A 1 200 ? -18.585 5.767 18.897 1.00 96.56 200 PRO A O 1
ATOM 1631 N N . ARG A 1 201 ? -19.244 4.442 17.208 1.00 96.19 201 ARG A N 1
ATOM 1632 C CA . ARG A 1 201 ? -18.512 3.271 17.699 1.00 96.19 201 ARG A CA 1
ATOM 1633 C C . ARG A 1 201 ? -17.021 3.437 17.448 1.00 96.19 201 ARG A C 1
ATOM 1635 O O . ARG A 1 201 ? -16.235 3.247 18.375 1.00 96.19 201 ARG A O 1
ATOM 1642 N N . LEU A 1 202 ? -16.632 3.811 16.229 1.00 97.00 202 LEU A N 1
ATOM 1643 C CA . LEU A 1 202 ? -15.224 4.059 15.915 1.00 97.00 202 LEU A CA 1
ATOM 1644 C C . LEU A 1 202 ? -14.677 5.215 16.746 1.00 97.00 202 LEU A C 1
ATOM 1646 O O . LEU A 1 202 ? -13.573 5.094 17.263 1.00 97.00 202 LEU A O 1
ATOM 1650 N N . ALA A 1 203 ? -15.454 6.284 16.945 1.00 97.12 203 ALA A N 1
ATOM 1651 C CA . ALA A 1 203 ? -15.055 7.405 17.786 1.00 97.12 203 ALA A CA 1
ATOM 1652 C C . ALA A 1 203 ? -14.729 6.959 19.217 1.00 97.12 203 ALA A C 1
ATOM 1654 O O . ALA A 1 203 ? -13.660 7.281 19.731 1.00 97.12 203 ALA A O 1
ATOM 1655 N N . ARG A 1 204 ? -15.574 6.111 19.821 1.00 96.19 204 ARG A N 1
ATOM 1656 C CA . ARG A 1 204 ? -15.320 5.536 21.151 1.00 96.19 204 ARG A CA 1
ATOM 1657 C C . ARG A 1 204 ? -14.072 4.650 21.186 1.00 96.19 204 ARG A C 1
ATOM 1659 O O . ARG A 1 204 ? -13.295 4.723 22.134 1.00 96.19 204 ARG A O 1
ATOM 1666 N N . ILE A 1 205 ? -13.865 3.798 20.179 1.00 96.69 205 ILE A N 1
ATOM 1667 C CA . ILE A 1 205 ? -12.677 2.929 20.117 1.00 96.69 205 ILE A CA 1
ATOM 1668 C C . ILE A 1 205 ? -11.405 3.770 19.958 1.00 96.69 205 ILE A C 1
ATOM 1670 O O . ILE A 1 205 ? -10.440 3.561 20.690 1.00 96.69 205 ILE A O 1
ATOM 1674 N N . ILE A 1 206 ? -11.417 4.743 19.047 1.00 95.31 206 ILE A N 1
ATOM 1675 C CA . ILE A 1 206 ? -10.294 5.650 18.793 1.00 95.31 206 ILE A CA 1
ATOM 1676 C C . ILE A 1 206 ? -10.000 6.496 20.028 1.00 95.31 206 ILE A C 1
ATOM 1678 O O . ILE A 1 206 ? -8.830 6.647 20.368 1.00 95.31 206 ILE A O 1
ATOM 1682 N N . GLN A 1 207 ? -11.017 6.984 20.743 1.00 95.19 207 GLN A N 1
ATOM 1683 C CA . GLN A 1 207 ? -10.812 7.713 21.992 1.00 95.19 207 GLN A CA 1
ATOM 1684 C C . GLN A 1 207 ? -10.059 6.856 23.018 1.00 95.19 207 GLN A C 1
ATOM 1686 O O . GLN A 1 207 ? -9.010 7.282 23.489 1.00 95.19 207 GLN A O 1
ATOM 1691 N N . ARG A 1 208 ? -10.474 5.598 23.235 1.00 94.50 208 ARG A N 1
ATOM 1692 C CA . ARG A 1 208 ? -9.740 4.667 24.118 1.00 94.50 208 ARG A CA 1
ATOM 1693 C C . ARG A 1 208 ? -8.289 4.445 23.682 1.00 94.50 208 ARG A C 1
ATOM 1695 O O . ARG A 1 208 ? -7.413 4.293 24.525 1.00 94.50 208 ARG A O 1
ATOM 1702 N N . CYS A 1 209 ? -8.012 4.451 22.377 1.00 94.00 209 CYS A N 1
ATOM 1703 C CA . CYS A 1 209 ? -6.637 4.371 21.879 1.00 94.00 209 CYS A CA 1
ATOM 1704 C C . CYS A 1 209 ? -5.834 5.658 22.165 1.00 94.00 209 CYS A C 1
ATOM 1706 O O . CYS A 1 209 ? -4.638 5.581 22.450 1.00 94.00 209 CYS A O 1
ATOM 1708 N N . ARG A 1 210 ? -6.475 6.840 22.102 1.00 91.44 210 ARG A N 1
ATOM 1709 C CA . ARG A 1 210 ? -5.857 8.139 22.448 1.00 91.44 210 ARG A CA 1
ATOM 1710 C C . ARG A 1 210 ? -5.575 8.264 23.937 1.00 91.44 210 ARG A C 1
ATOM 1712 O O . ARG A 1 210 ? -4.629 8.963 24.286 1.00 91.44 210 ARG A O 1
ATOM 1719 N N . ASP A 1 211 ? -6.379 7.633 24.783 1.00 91.25 211 ASP A N 1
ATOM 1720 C CA . ASP A 1 211 ? -6.211 7.687 26.238 1.00 91.25 211 ASP A CA 1
ATOM 1721 C C . ASP A 1 211 ? -4.963 6.909 26.691 1.00 91.25 211 ASP A C 1
ATOM 1723 O O . ASP A 1 211 ? -4.389 7.192 27.743 1.00 91.25 211 ASP A O 1
ATOM 1727 N N . LEU A 1 212 ? -4.471 5.980 25.863 1.00 91.56 212 LEU A N 1
ATOM 1728 C CA . LEU A 1 212 ? -3.193 5.316 26.089 1.00 91.56 212 LEU A CA 1
ATOM 1729 C C . LEU A 1 212 ? -2.009 6.280 25.843 1.00 91.56 212 LEU A C 1
ATOM 1731 O O . LEU A 1 212 ? -1.988 7.034 24.861 1.00 91.56 212 LEU A O 1
ATOM 1735 N N . PRO A 1 213 ? -0.970 6.259 26.700 1.00 89.56 213 PRO A N 1
ATOM 1736 C CA . PRO A 1 213 ? 0.217 7.085 26.507 1.00 89.56 213 PRO A CA 1
ATOM 1737 C C . PRO A 1 213 ? 1.003 6.631 25.271 1.00 89.56 213 PRO A C 1
ATOM 1739 O O . PRO A 1 213 ? 1.006 5.452 24.924 1.00 89.56 213 PRO A O 1
ATOM 1742 N N . GLY A 1 214 ? 1.706 7.559 24.621 1.00 88.50 214 GLY A N 1
ATOM 1743 C CA . GLY A 1 214 ? 2.481 7.293 23.404 1.00 88.50 214 GLY A CA 1
ATOM 1744 C C . GLY A 1 214 ? 2.072 8.179 22.230 1.00 88.50 214 GLY A C 1
ATOM 1745 O O . GLY A 1 214 ? 1.102 8.930 22.314 1.00 88.50 214 GLY A O 1
ATOM 1746 N N . GLN A 1 215 ? 2.852 8.127 21.147 1.00 89.94 215 GLN A N 1
ATOM 1747 C CA . GLN A 1 215 ? 2.588 8.909 19.932 1.00 89.94 215 GLN A CA 1
ATOM 1748 C C . GLN A 1 215 ? 1.686 8.176 18.937 1.00 89.94 215 GLN A C 1
ATOM 1750 O O . GLN A 1 215 ? 0.968 8.836 18.184 1.00 89.94 215 GLN A O 1
ATOM 1755 N N . GLU A 1 216 ? 1.741 6.845 18.923 1.00 91.56 216 GLU A N 1
ATOM 1756 C CA . GLU A 1 216 ? 1.017 6.002 17.974 1.00 91.56 216 GLU A CA 1
ATOM 1757 C C . GLU A 1 216 ? -0.489 6.036 18.245 1.00 91.56 216 GLU A C 1
ATOM 1759 O O . GLU A 1 216 ? -0.933 6.066 19.392 1.00 91.56 216 GLU A O 1
ATOM 1764 N N . MET A 1 217 ? -1.282 6.080 17.175 1.00 93.75 217 MET A N 1
ATOM 1765 C CA . MET A 1 217 ? -2.736 6.193 17.271 1.00 93.75 217 MET A CA 1
ATOM 1766 C C . MET A 1 217 ? -3.389 4.841 17.551 1.00 93.75 217 MET A C 1
ATOM 1768 O O . MET A 1 217 ? -4.274 4.759 18.392 1.00 93.75 217 MET A O 1
ATOM 1772 N N . PHE A 1 218 ? -2.965 3.778 16.866 1.00 93.94 218 PHE A N 1
ATOM 1773 C CA . PHE A 1 218 ? -3.564 2.451 17.008 1.00 93.94 218 PHE A CA 1
ATOM 1774 C C . PHE A 1 218 ? -2.699 1.574 17.906 1.00 93.94 218 PHE A C 1
ATOM 1776 O O . PHE A 1 218 ? -1.771 0.904 17.452 1.00 93.94 218 PHE A O 1
ATOM 1783 N N . GLN A 1 219 ? -3.038 1.580 19.191 1.00 93.88 219 GLN A N 1
ATOM 1784 C CA . GLN A 1 219 ? -2.368 0.805 20.226 1.00 93.88 219 GLN A CA 1
ATOM 1785 C C . GLN A 1 219 ? -3.378 0.174 21.183 1.00 93.88 219 GLN A C 1
ATOM 1787 O O . GLN A 1 219 ? -4.493 0.669 21.340 1.00 93.88 219 GLN A O 1
ATOM 1792 N N . TYR A 1 220 ? -2.982 -0.928 21.811 1.00 93.56 220 TYR A N 1
ATOM 1793 C CA . TYR A 1 220 ? -3.775 -1.662 22.793 1.00 93.56 220 TYR A CA 1
ATOM 1794 C C . TYR A 1 220 ? -2.879 -2.196 23.918 1.00 93.56 220 TYR A C 1
ATOM 1796 O O . TYR A 1 220 ? -1.651 -2.157 23.810 1.00 93.56 220 TYR A O 1
ATOM 1804 N N . LEU A 1 221 ? -3.487 -2.677 25.003 1.00 92.50 221 LEU A N 1
ATOM 1805 C CA . LEU A 1 221 ? -2.778 -3.378 26.075 1.00 92.50 221 LEU A CA 1
ATOM 1806 C C . LEU A 1 221 ? -2.950 -4.886 25.898 1.00 92.50 221 LEU A C 1
ATOM 1808 O O . LEU A 1 221 ? -4.075 -5.365 25.752 1.00 92.50 221 LEU A O 1
ATOM 1812 N N . ASP A 1 222 ? -1.849 -5.630 25.912 1.00 91.75 222 ASP A N 1
ATOM 1813 C CA . ASP A 1 222 ? -1.887 -7.092 25.908 1.00 91.75 222 ASP A CA 1
ATOM 1814 C C . ASP A 1 222 ? -2.260 -7.673 27.288 1.00 91.75 222 ASP A C 1
ATOM 1816 O O . ASP A 1 222 ? -2.511 -6.949 28.258 1.00 91.75 222 ASP A O 1
ATOM 1820 N N . ALA A 1 223 ? -2.304 -9.006 27.378 1.00 90.00 223 ALA A N 1
ATOM 1821 C CA . ALA A 1 223 ? -2.624 -9.722 28.615 1.00 90.00 223 ALA A CA 1
ATOM 1822 C C . ALA A 1 223 ? -1.653 -9.398 29.767 1.00 90.00 223 ALA A C 1
ATOM 1824 O O . ALA A 1 223 ? -2.044 -9.431 30.930 1.00 90.00 223 ALA A O 1
ATOM 1825 N N . SER A 1 224 ? -0.410 -9.021 29.452 1.00 92.50 224 SER A N 1
ATOM 1826 C CA . SER A 1 224 ? 0.609 -8.596 30.415 1.00 92.50 224 SER A CA 1
ATOM 1827 C C . SER A 1 224 ? 0.583 -7.087 30.687 1.00 92.50 224 SER A C 1
ATOM 1829 O O . SER A 1 224 ? 1.533 -6.557 31.263 1.00 92.50 224 SER A O 1
ATOM 1831 N N . LYS A 1 225 ? -0.475 -6.379 30.262 1.00 90.06 225 LYS A N 1
ATOM 1832 C CA . LYS A 1 225 ? -0.628 -4.917 30.364 1.00 90.06 225 LYS A CA 1
ATOM 1833 C C . LYS A 1 225 ? 0.487 -4.134 29.662 1.00 90.06 225 LYS A C 1
ATOM 1835 O O . LYS A 1 225 ? 0.698 -2.956 29.959 1.00 90.06 225 LYS A O 1
ATOM 1840 N N . LYS A 1 226 ? 1.183 -4.746 28.701 1.00 92.62 226 LYS A N 1
ATOM 1841 C CA . LYS A 1 226 ? 2.166 -4.047 27.874 1.00 92.62 226 LYS A CA 1
ATOM 1842 C C . LYS A 1 226 ? 1.474 -3.430 26.669 1.00 92.62 226 LYS A C 1
ATOM 1844 O O . LYS A 1 226 ? 0.549 -4.002 26.094 1.00 92.62 226 LYS A O 1
ATOM 1849 N N . ARG A 1 227 ? 1.925 -2.233 26.295 1.00 93.50 227 ARG A N 1
ATOM 1850 C CA . ARG A 1 227 ? 1.435 -1.542 25.101 1.00 93.50 227 ARG A CA 1
ATOM 1851 C C . ARG A 1 227 ? 1.964 -2.230 23.855 1.00 93.50 227 ARG A C 1
ATOM 1853 O O . ARG A 1 227 ? 3.161 -2.481 23.752 1.00 93.50 227 ARG A O 1
ATOM 1860 N N . GLN A 1 228 ? 1.068 -2.454 22.913 1.00 94.44 228 GLN A N 1
ATOM 1861 C CA . GLN A 1 228 ? 1.353 -3.041 21.616 1.00 94.44 228 GLN A CA 1
ATOM 1862 C C . GLN A 1 228 ? 0.722 -2.176 20.525 1.00 94.44 228 GLN A C 1
ATOM 1864 O O . GLN A 1 228 ? -0.343 -1.589 20.729 1.00 94.44 228 GLN A O 1
ATOM 1869 N N . THR A 1 229 ? 1.363 -2.115 19.362 1.00 93.31 229 THR A N 1
ATOM 1870 C CA . THR A 1 229 ? 0.807 -1.504 18.147 1.00 93.31 229 THR A CA 1
ATOM 1871 C C . THR A 1 229 ? 0.321 -2.587 17.188 1.00 93.31 229 THR A C 1
ATOM 1873 O O . THR A 1 229 ? 0.498 -3.784 17.428 1.00 93.31 229 THR A O 1
ATOM 1876 N N . VAL A 1 230 ? -0.332 -2.171 16.104 1.00 93.75 230 VAL A N 1
ATOM 1877 C CA . VAL A 1 230 ? -0.644 -3.045 14.968 1.00 93.75 230 VAL A CA 1
ATOM 1878 C C . VAL A 1 230 ? 0.101 -2.557 13.736 1.00 93.75 230 VAL A C 1
ATOM 1880 O O . VAL A 1 230 ? 0.098 -1.368 13.432 1.00 93.75 230 VAL A O 1
ATOM 1883 N N . SER A 1 231 ? 0.726 -3.484 13.027 1.00 92.62 231 SER A N 1
ATOM 1884 C CA . SER A 1 231 ? 1.462 -3.247 11.790 1.00 92.62 231 SER A CA 1
ATOM 1885 C C . SER A 1 231 ? 0.609 -3.552 10.556 1.00 92.62 231 SER A C 1
ATOM 1887 O O . SER A 1 231 ? -0.483 -4.124 10.636 1.00 92.62 231 SER A O 1
ATOM 1889 N N . SER A 1 232 ? 1.134 -3.230 9.372 1.00 92.62 232 SER A N 1
ATOM 1890 C CA . SER A 1 232 ? 0.520 -3.659 8.112 1.00 92.62 232 SER A CA 1
ATOM 1891 C C . SER A 1 232 ? 0.417 -5.175 7.987 1.00 92.62 232 SER A C 1
ATOM 1893 O O . SER A 1 232 ? -0.526 -5.677 7.376 1.00 92.62 232 SER A O 1
ATOM 1895 N N . ASP A 1 233 ? 1.372 -5.907 8.557 1.00 93.31 233 ASP A N 1
ATOM 1896 C CA . ASP A 1 233 ? 1.402 -7.365 8.485 1.00 93.31 233 ASP A CA 1
ATOM 1897 C C . ASP A 1 233 ? 0.317 -7.981 9.360 1.00 93.31 233 ASP A C 1
ATOM 1899 O O . ASP A 1 233 ? -0.326 -8.941 8.936 1.00 93.31 233 ASP A O 1
ATOM 1903 N N . ASP A 1 234 ? 0.025 -7.364 10.507 1.00 95.31 234 ASP A N 1
ATOM 1904 C CA . ASP A 1 234 ? -1.094 -7.750 11.365 1.00 95.31 234 ASP A CA 1
ATOM 1905 C C . ASP A 1 234 ? -2.439 -7.552 10.657 1.00 95.31 234 ASP A C 1
ATOM 1907 O O . ASP A 1 234 ? -3.292 -8.439 10.694 1.00 95.31 234 ASP A O 1
ATOM 1911 N N . VAL A 1 235 ? -2.618 -6.423 9.959 1.00 96.00 235 VAL A N 1
ATOM 1912 C CA . VAL A 1 235 ? -3.827 -6.149 9.160 1.00 96.00 235 VAL A CA 1
ATOM 1913 C C . VAL A 1 235 ? -3.961 -7.153 8.016 1.00 96.00 235 VAL A C 1
ATOM 1915 O O . VAL A 1 235 ? -5.033 -7.717 7.807 1.00 96.00 235 VAL A O 1
ATOM 1918 N N . ASN A 1 236 ? -2.871 -7.433 7.299 1.00 93.31 236 ASN A N 1
ATOM 1919 C CA . ASN A 1 236 ? -2.868 -8.423 6.221 1.00 93.31 236 ASN A CA 1
ATOM 1920 C C . ASN A 1 236 ? -3.110 -9.849 6.737 1.00 93.31 236 ASN A C 1
ATOM 1922 O O . ASN A 1 236 ? -3.708 -10.659 6.034 1.00 93.31 236 ASN A O 1
ATOM 1926 N N . ALA A 1 237 ? -2.622 -10.194 7.930 1.00 94.50 237 ALA A N 1
ATOM 1927 C CA . ALA A 1 237 ? -2.898 -11.480 8.567 1.00 94.50 237 ALA A CA 1
ATOM 1928 C C . ALA A 1 237 ? -4.374 -11.591 8.969 1.00 94.50 237 ALA A C 1
ATOM 1930 O O . ALA A 1 237 ? -5.001 -12.604 8.683 1.00 94.50 237 ALA A O 1
ATOM 1931 N N . TYR A 1 238 ? -4.941 -10.528 9.545 1.00 95.94 238 TYR A N 1
ATOM 1932 C CA . TYR A 1 238 ? -6.355 -10.461 9.911 1.00 95.94 238 TYR A CA 1
ATOM 1933 C C . TYR A 1 238 ? -7.283 -10.602 8.702 1.00 95.94 238 TYR A C 1
ATOM 1935 O O . TYR A 1 238 ? -8.232 -11.375 8.749 1.00 95.94 238 TYR A O 1
ATOM 1943 N N . LEU A 1 239 ? -6.995 -9.902 7.600 1.00 94.06 239 LEU A N 1
ATOM 1944 C CA . LEU A 1 239 ? -7.765 -10.054 6.365 1.00 94.06 239 LEU A CA 1
ATOM 1945 C C . LEU A 1 239 ? -7.677 -11.492 5.843 1.00 94.06 239 LEU A C 1
ATOM 1947 O O . LEU A 1 239 ? -8.720 -12.100 5.633 1.00 94.06 239 LEU A O 1
ATOM 1951 N N . ARG A 1 240 ? -6.465 -12.059 5.743 1.00 91.81 240 ARG A N 1
ATOM 1952 C CA . ARG A 1 240 ? -6.240 -13.443 5.281 1.00 91.81 240 ARG A CA 1
ATOM 1953 C C . ARG A 1 240 ? -6.958 -14.492 6.127 1.00 91.81 240 ARG A C 1
ATOM 1955 O O . ARG A 1 240 ? -7.499 -15.438 5.565 1.00 91.81 240 ARG A O 1
ATOM 1962 N N . GLU A 1 241 ? -6.972 -14.331 7.452 1.00 93.75 241 GLU A N 1
ATOM 1963 C CA . GLU A 1 241 ? -7.695 -15.218 8.379 1.00 93.75 241 GLU A CA 1
ATOM 1964 C C . GLU A 1 241 ? -9.184 -15.304 8.015 1.00 93.75 241 GLU A C 1
ATOM 1966 O O . GLU A 1 241 ? -9.775 -16.377 8.064 1.00 93.75 241 GLU A O 1
ATOM 1971 N N . ILE A 1 242 ? -9.788 -14.179 7.629 1.00 92.25 242 ILE A N 1
ATOM 1972 C CA . ILE A 1 242 ? -11.227 -14.083 7.362 1.00 92.25 242 ILE A CA 1
ATOM 1973 C C . ILE A 1 242 ? -11.547 -14.478 5.925 1.00 92.25 242 ILE A C 1
ATOM 1975 O O . ILE A 1 242 ? -12.540 -15.155 5.669 1.00 92.25 242 ILE A O 1
ATOM 1979 N N . THR A 1 243 ? -10.716 -14.045 4.977 1.00 87.44 243 THR A N 1
ATOM 1980 C CA . THR A 1 243 ? -10.954 -14.267 3.551 1.00 87.44 243 THR A CA 1
ATOM 1981 C C . THR A 1 243 ? -10.478 -15.630 3.070 1.00 87.44 243 THR A C 1
ATOM 1983 O O . THR A 1 243 ? -10.847 -16.027 1.968 1.00 87.44 243 THR A O 1
ATOM 1986 N N . SER A 1 244 ? -9.664 -16.340 3.864 1.00 77.12 244 SER A N 1
ATOM 1987 C CA . SER A 1 244 ? -8.980 -17.584 3.469 1.00 77.12 244 SER A CA 1
ATOM 1988 C C . SER A 1 244 ? -8.191 -17.446 2.154 1.00 77.12 244 SER A C 1
ATOM 1990 O O . SER A 1 244 ? -8.040 -18.406 1.398 1.00 77.12 244 SER A O 1
ATOM 1992 N N . ARG A 1 245 ? -7.723 -16.227 1.858 1.00 61.12 245 ARG A N 1
ATOM 1993 C CA . ARG A 1 245 ? -7.040 -15.812 0.620 1.00 61.12 245 ARG A CA 1
ATOM 1994 C C . ARG A 1 245 ? -6.033 -14.716 0.917 1.00 61.12 245 ARG A C 1
ATOM 1996 O O . ARG A 1 245 ? -6.406 -13.828 1.715 1.00 61.12 245 ARG A O 1
#

Foldseek 3Di:
DDDPVLVVLCVLLVVLVAHADDLPDQAKDWDDDPPDIWIAGSVRHTDPDPVVVVLVVVLVDDPQWAPKGAHPDLRHQWGIWTAHPVRDIDTRGDPSSVVSVVVVVVVVVVLVVVLVVLLLVLLVVQLPDPFLDLSNLLSLLVVCCVVPVFDQAAPVCCVVPVADTSLAAWPVQWDADQQKIWGWGQHPPRDTDTDMDGGNSSSVSQVVQSVDDDGTRRWHADPVRDIDGDGPVSSVVSVCVRSVD

Radius of gyration: 23.41 Å; chains: 1; bounding box: 50×41×66 Å

Sequence (245 aa):
MASPRTHEHRQAATHAGLRYVTDGFAGIRRRRSGTGWIYFAPNGARIKDQDTRKRLNKLAIPPAWTDVWICPDPDGHIQATARDASGRKQYRYHPSYRATRDRSKFRRMLEFSEVLPVLRERVERDLRAGDLTRRQLLATVVRLLDKTLIRVGNDEYARQNRSFGLTTLRRRHVQVDGALLRFSFRGKSGVEHTMAIADPRLARIIQRCRDLPGQEMFQYLDASKKRQTVSSDDVNAYLREITSR

Secondary structure (DSSP, 8-state):
---HHHHHHHHHHHHTT-B---TTS--BEEEEETTEEEEE-TTS-EE--HHHHHHHHHT---TT-EEEEE-SSTTBSEEEEEE-TTS-EEEEE-HHHHHHHHHHHHHHHHHHHHHHHHHHHHHHHHHT-SS--HHHHHHHHHHHHHHH------HHHHHHH----GGG-BGGGEEEETTEEEEEEE-GGG-EEEEEEE-HHHHHHHHHHHHSSSSBSSEEE-TTS-EEE--HHHHHHHHHHHH--